Protein AF-A0A9X9A603-F1 (afdb_monomer)

Nearest PDB structures (foldseek):
  2nrj-assembly1_A  TM=9.550E-01  e=3.838E-10  Bacillus cereus
  7nmq-assembly1_A  TM=9.585E-01  e=3.576E-04  Bacillus cereus
  8am0-assembly1_B  TM=5.990E-01  e=5.590E-01  Homo sapiens
  5fi4-assembly1_B  TM=5.906E-01  e=9.283E-01  Homo sapiens
  8a1g-assembly2_B  TM=2.777E-01  e=2.748E-01  Homo sapiens

Solvent-accessible surface area (backbone atoms only — not comparable to full-atom values): 11907 Å² total; per-residue (Å²): 136,84,80,82,73,85,79,76,87,63,48,70,59,85,76,81,84,77,78,92,68,96,74,84,89,80,95,76,76,99,66,90,73,81,72,85,74,76,94,80,79,93,63,80,50,28,61,60,68,64,49,52,50,51,53,51,52,51,52,54,50,51,50,53,52,51,54,52,27,50,51,53,65,69,51,78,83,80,77,60,83,96,56,88,64,82,97,43,85,62,49,64,62,50,54,46,47,44,52,52,51,53,30,50,52,30,48,46,39,68,70,45,51,50,47,44,48,52,54,38,56,47,42,53,54,54,42,36,54,50,48,60,71,43,44,64,60,44,53,48,18,61,76,71,66,35,61,68,56,38,52,50,53,52,51,56,50,49,53,48,51,53,52,44,48,51,38,50,50,51,36,52,51,50,52,50,52,54,51,52,56,50,56,53,53,52,54,54,43,48,54,52,52,53,62,73,74,106

pLDDT: mean 75.32, std 22.99, range [22.36, 98.06]

Foldseek 3Di:
DDDDDPDDQAQADPDDPPDDDDDDDDPDDPDPPPPPDDDDDPDSGHPPVVVVVVVVVLVVVLVVLLVQLVCLQPPDQDDCVVPDQPPCPCLSVLLSVLSVLSNVLSVCVVPPLVVLSVVLVVLSVVLSVLCVVCVVQCVVCVVVVVVVSNVVSVVVSVVSNVVSVVSVVVSVVSVVVSCVSCVVSVVSNVVSVVSRVD

Organism: Bacillus cereus (NCBI:txid1396)

Sequence (198 aa):
MMKKIPHKLLAVSAFLTITTTYAVIPLETFAIEIEQTNTENMSLSANEEQMKKALQDAGLFAKAMNEYSYLLIHNPDVSFEGITINGNADLPSKIVQDQKNARAHAVTWNTQVKKQLLDTLTGIIEYDTKFENYYETLVEGINTGNGDTLKKGITDLQGGIQQNQKSAKALKEELIQLKNAIGEDVRTFGSHKETLQS

Secondary structure (DSSP, 8-state):
-PPPP---------------------------------SS----S--HHHHHHHHHHHHHHHHHHHHHHHHHHHSPPP--TT----S-TTHHHHHHHHHHHHHHHHHHIIIIIHHHHHHHHHHHHHHHHHHHHHHHHHHHHHHTT-HHHHHHHHHHHHHHHHHHHHHHHHHHHHHHHHHHHHHHHHHHHHHHHHHHT-

Structure (mmCIF, N/CA/C/O backbone):
data_AF-A0A9X9A603-F1
#
_entry.id   AF-A0A9X9A603-F1
#
loop_
_atom_site.group_PDB
_atom_site.id
_atom_site.type_symbol
_atom_site.label_atom_id
_atom_site.label_alt_id
_atom_site.label_comp_id
_atom_site.label_asym_id
_atom_site.label_entity_id
_atom_site.label_seq_id
_atom_site.pdbx_PDB_ins_code
_atom_site.Cartn_x
_atom_site.Cartn_y
_atom_site.Cartn_z
_atom_site.occupancy
_atom_site.B_iso_or_equiv
_atom_site.auth_seq_id
_atom_site.auth_comp_id
_atom_site.auth_asym_id
_atom_site.auth_atom_id
_atom_site.pdbx_PDB_model_num
ATOM 1 N N . MET A 1 1 ? -42.052 -8.580 20.640 1.00 30.39 1 MET A N 1
ATOM 2 C CA . MET A 1 1 ? -41.348 -8.700 19.345 1.00 30.39 1 MET A CA 1
ATOM 3 C C . MET A 1 1 ? -40.602 -7.388 19.103 1.00 30.39 1 MET A C 1
ATOM 5 O O . MET A 1 1 ? -41.197 -6.431 18.627 1.00 30.39 1 MET A O 1
ATOM 9 N N . MET A 1 2 ? -39.352 -7.284 19.571 1.00 27.77 2 MET A N 1
ATOM 10 C CA . MET A 1 2 ? -38.546 -6.060 19.444 1.00 27.77 2 MET A CA 1
ATOM 11 C C . MET A 1 2 ? -37.968 -5.974 18.031 1.00 27.77 2 MET A C 1
ATOM 13 O O . MET A 1 2 ? -37.291 -6.892 17.571 1.00 27.77 2 MET A O 1
ATOM 17 N N . LYS A 1 3 ? -38.276 -4.877 17.333 1.00 34.94 3 LYS A N 1
ATOM 18 C CA . LYS A 1 3 ? -37.670 -4.537 16.044 1.00 34.94 3 LYS A CA 1
ATOM 19 C C . LYS A 1 3 ? -36.183 -4.262 16.274 1.00 34.94 3 LYS A C 1
ATOM 21 O O . LYS A 1 3 ? -35.844 -3.368 17.043 1.00 34.94 3 LYS A O 1
ATOM 26 N N . LYS A 1 4 ? -35.322 -5.038 15.613 1.00 38.84 4 LYS A N 1
ATOM 27 C CA . LYS A 1 4 ? -33.875 -4.803 15.558 1.00 38.84 4 LYS A CA 1
ATOM 28 C C . LYS A 1 4 ? -33.635 -3.425 14.939 1.00 38.84 4 LYS A C 1
ATOM 30 O O . LYS A 1 4 ? -34.051 -3.183 13.807 1.00 38.84 4 LYS A O 1
ATOM 35 N N . ILE A 1 5 ? -33.028 -2.522 15.700 1.00 41.69 5 ILE A N 1
ATOM 36 C CA . ILE A 1 5 ? -32.563 -1.231 15.191 1.00 41.69 5 ILE A CA 1
ATOM 37 C C . ILE A 1 5 ? -31.283 -1.529 14.397 1.00 41.69 5 ILE A C 1
ATOM 39 O O . ILE A 1 5 ? -30.418 -2.221 14.929 1.00 41.69 5 ILE A O 1
ATOM 43 N N . PRO A 1 6 ? -31.144 -1.075 13.140 1.00 40.16 6 PRO A N 1
ATOM 44 C CA . PRO A 1 6 ? -29.896 -1.234 12.408 1.00 40.16 6 PRO A CA 1
ATOM 45 C C . PRO A 1 6 ? -28.842 -0.359 13.095 1.00 40.16 6 PRO A C 1
ATOM 47 O O . PRO A 1 6 ? -28.937 0.870 13.071 1.00 40.16 6 PRO A O 1
ATOM 50 N N . HIS A 1 7 ? -27.901 -0.996 13.792 1.00 39.09 7 HIS A N 1
ATOM 51 C CA . HIS A 1 7 ? -26.828 -0.318 14.507 1.00 39.09 7 HIS A CA 1
ATOM 52 C C . HIS A 1 7 ? -25.971 0.451 13.498 1.00 39.09 7 HIS A C 1
ATOM 54 O O . HIS A 1 7 ? -25.454 -0.110 12.534 1.00 39.0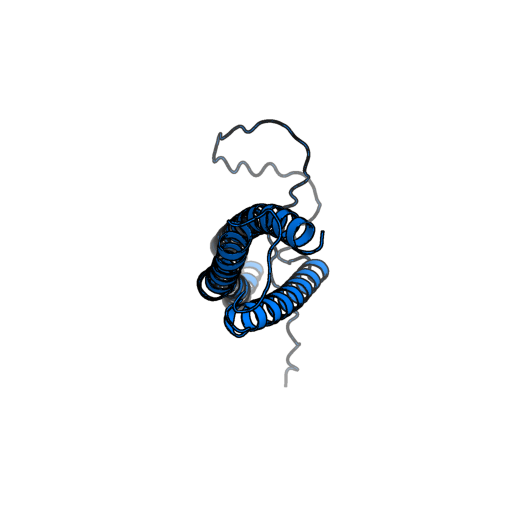9 7 HIS A O 1
ATOM 60 N N . LYS A 1 8 ? -25.927 1.774 13.675 1.00 35.91 8 LYS A N 1
ATOM 61 C CA . LYS A 1 8 ? -25.130 2.685 12.858 1.00 35.91 8 LYS A CA 1
ATOM 62 C C . LYS A 1 8 ? -23.659 2.384 13.134 1.00 35.91 8 LYS A C 1
ATOM 64 O O . LYS A 1 8 ? -23.252 2.397 14.291 1.00 35.91 8 LYS A O 1
ATOM 69 N N . LEU A 1 9 ? -22.927 2.093 12.066 1.00 36.53 9 LEU A N 1
ATOM 70 C CA . LEU A 1 9 ? -21.501 1.785 12.030 1.00 36.53 9 LEU A CA 1
ATOM 71 C C . LEU A 1 9 ? -20.710 2.859 12.805 1.00 36.53 9 LEU A C 1
ATOM 73 O O . LEU A 1 9 ? -20.648 4.010 12.374 1.00 36.53 9 LEU A O 1
ATOM 77 N N . LEU A 1 10 ? -20.144 2.510 13.961 1.00 37.53 10 LEU A N 1
ATOM 78 C CA . LEU A 1 10 ? -19.279 3.390 14.753 1.00 37.53 10 LEU A CA 1
ATOM 79 C C . LEU A 1 10 ? -17.821 2.964 14.546 1.00 37.53 10 LEU A C 1
ATOM 81 O O . LEU A 1 10 ? -17.173 2.434 15.440 1.00 37.53 10 LEU A O 1
ATOM 85 N N . ALA A 1 11 ? -17.289 3.211 13.349 1.00 43.03 11 ALA A N 1
ATOM 86 C CA . ALA A 1 11 ? -15.851 3.106 13.109 1.00 43.03 11 ALA A CA 1
ATOM 87 C C . ALA A 1 11 ? -15.150 4.301 13.777 1.00 43.03 11 ALA A C 1
ATOM 89 O O . ALA A 1 11 ? -15.689 5.398 13.705 1.00 43.03 11 ALA A O 1
ATOM 90 N N . VAL A 1 12 ? -13.971 4.144 14.395 1.00 40.34 12 VAL A N 1
ATOM 91 C CA . VAL A 1 12 ? -13.183 5.255 14.981 1.00 40.34 12 VAL A CA 1
ATOM 92 C C . VAL A 1 12 ? -12.008 5.617 14.080 1.00 40.34 12 VAL A C 1
ATOM 94 O O . VAL A 1 12 ? -11.191 4.766 13.735 1.00 40.34 12 VAL A O 1
ATOM 97 N N . SER A 1 13 ? -11.899 6.895 13.700 1.00 38.28 13 SER A N 1
ATOM 98 C CA . SER A 1 13 ? -10.815 7.402 12.857 1.00 38.28 13 SER A CA 1
ATOM 99 C C . SER A 1 13 ? -9.809 8.155 13.706 1.00 38.28 13 SER A C 1
ATOM 101 O O . SER A 1 13 ? -10.070 9.273 14.147 1.00 38.28 13 SER A O 1
ATOM 103 N N . ALA A 1 14 ? -8.616 7.599 13.843 1.00 35.44 14 ALA A N 1
ATOM 104 C CA . ALA A 1 14 ? -7.448 8.430 14.053 1.00 35.44 14 ALA A CA 1
ATOM 105 C C . ALA A 1 14 ? -7.051 9.069 12.718 1.00 35.44 14 ALA A C 1
ATOM 107 O O . ALA A 1 14 ? -6.293 8.481 11.948 1.00 35.44 14 ALA A O 1
ATOM 108 N N . PHE A 1 15 ? -7.564 10.263 12.424 1.00 35.12 15 PHE A N 1
ATOM 109 C CA . PHE A 1 15 ? -6.978 11.085 11.368 1.00 35.12 15 PHE A CA 1
ATOM 110 C C . PHE A 1 15 ? -5.814 11.894 11.948 1.00 35.12 15 PHE A C 1
ATOM 112 O O . PHE A 1 15 ? -5.997 12.738 12.819 1.00 35.12 15 PHE A O 1
ATOM 119 N N . LEU A 1 16 ? -4.606 11.631 11.441 1.00 32.03 16 LEU A N 1
ATOM 120 C CA . LEU A 1 16 ? -3.454 12.518 11.574 1.00 32.03 16 LEU A CA 1
ATOM 121 C C . LEU A 1 16 ? -3.642 13.695 10.608 1.00 32.03 16 LEU A C 1
ATOM 123 O O . LEU A 1 16 ? -3.420 13.558 9.403 1.00 32.03 16 LEU A O 1
ATOM 127 N N . THR A 1 17 ? -4.025 14.861 11.119 1.00 29.38 17 THR A N 1
ATOM 128 C CA . THR A 1 17 ? -3.847 16.134 10.415 1.00 29.38 17 THR A CA 1
ATOM 129 C C . THR A 1 17 ? -2.352 16.454 10.366 1.00 29.38 17 THR A C 1
ATOM 131 O O . THR A 1 17 ? -1.782 16.984 11.312 1.00 29.38 17 THR A O 1
ATOM 134 N N . ILE A 1 18 ? -1.680 16.115 9.264 1.00 33.72 18 ILE A N 1
ATOM 135 C CA . ILE A 1 18 ? -0.321 16.608 9.001 1.00 33.72 18 ILE A CA 1
ATOM 136 C C . ILE A 1 18 ? -0.468 17.880 8.174 1.00 33.72 18 ILE A C 1
ATOM 138 O O . ILE A 1 18 ? -0.512 17.838 6.944 1.00 33.72 18 ILE A O 1
ATOM 142 N N . THR A 1 19 ? -0.581 19.015 8.859 1.00 33.84 19 THR A N 1
ATOM 143 C CA . THR A 1 19 ? -0.352 20.319 8.243 1.00 33.84 19 THR A CA 1
ATOM 144 C C . THR A 1 19 ? 1.134 20.417 7.910 1.00 33.84 19 THR A C 1
ATOM 146 O O . THR A 1 19 ? 2.010 20.366 8.770 1.00 33.84 19 THR A O 1
ATOM 149 N N . THR A 1 20 ? 1.447 20.481 6.620 1.00 35.62 20 THR A N 1
ATOM 150 C CA . THR A 1 20 ? 2.813 20.692 6.146 1.00 35.62 20 THR A CA 1
ATOM 151 C C . THR A 1 20 ? 3.192 22.151 6.347 1.00 35.62 20 THR A C 1
ATOM 153 O O . THR A 1 20 ? 2.949 22.978 5.472 1.00 35.62 20 THR A O 1
ATOM 156 N N . THR A 1 21 ? 3.833 22.469 7.464 1.00 27.84 21 THR A N 1
ATOM 157 C CA . THR A 1 21 ? 4.676 23.662 7.550 1.00 27.84 21 THR A CA 1
ATOM 158 C C . THR A 1 21 ? 5.968 23.299 8.259 1.00 27.84 21 THR A C 1
ATOM 160 O O . THR A 1 21 ? 5.974 22.899 9.417 1.00 27.84 21 THR A O 1
ATOM 163 N N . TYR A 1 22 ? 7.052 23.387 7.493 1.00 31.31 22 TYR A N 1
ATOM 164 C CA . TYR A 1 22 ? 8.447 23.316 7.901 1.00 31.31 22 TYR A CA 1
ATOM 165 C C . TYR A 1 22 ? 8.705 23.900 9.303 1.00 31.31 22 TYR A C 1
ATOM 167 O O . TYR A 1 22 ? 8.538 25.101 9.473 1.00 31.31 22 TYR A O 1
ATOM 175 N N . ALA A 1 23 ? 9.153 23.072 10.258 1.00 27.08 23 ALA A N 1
ATOM 176 C CA . ALA A 1 23 ? 10.212 23.365 11.241 1.00 27.08 23 ALA A CA 1
ATOM 177 C C . ALA A 1 23 ? 10.257 22.304 12.366 1.00 27.08 23 ALA A C 1
ATOM 179 O O . ALA A 1 23 ? 9.291 22.126 13.091 1.00 27.08 23 ALA A O 1
ATOM 180 N N . VAL A 1 24 ? 11.426 21.663 12.494 1.00 28.14 24 VAL A N 1
ATOM 181 C CA . VAL A 1 24 ? 12.087 21.164 13.720 1.00 28.14 24 VAL A CA 1
ATOM 182 C C . VAL A 1 24 ? 11.312 20.203 14.643 1.00 28.14 24 VAL A C 1
ATOM 184 O O . VAL A 1 24 ? 10.362 20.557 15.327 1.00 28.14 24 VAL A O 1
ATOM 187 N N . ILE A 1 25 ? 11.834 18.978 14.729 1.00 35.97 25 ILE A N 1
ATOM 188 C CA . ILE A 1 25 ? 11.475 17.947 15.712 1.00 35.97 25 ILE A CA 1
ATOM 189 C C . ILE A 1 25 ? 11.981 18.365 17.104 1.00 35.97 25 ILE A C 1
ATOM 191 O O . ILE A 1 25 ? 13.150 18.739 17.221 1.00 35.97 25 ILE A O 1
ATOM 195 N N . PRO A 1 26 ? 11.178 18.169 18.163 1.00 26.64 26 PRO A N 1
ATOM 196 C CA . PRO A 1 26 ? 11.723 17.598 19.395 1.00 26.64 26 PRO A CA 1
ATOM 197 C C . PRO A 1 26 ? 11.058 16.252 19.709 1.00 26.64 26 PRO A C 1
ATOM 199 O O . PRO A 1 26 ? 9.840 16.139 19.824 1.00 26.64 26 PRO A O 1
ATOM 202 N N . LEU A 1 27 ? 11.897 15.223 19.828 1.00 33.72 27 LEU A N 1
ATOM 203 C CA . LEU A 1 27 ? 11.573 13.904 20.360 1.00 33.72 27 LEU A CA 1
ATOM 204 C C . LEU A 1 27 ? 11.714 13.970 21.881 1.00 33.72 27 LEU A C 1
ATOM 206 O O . LEU A 1 27 ? 12.742 13.537 22.379 1.00 33.72 27 LEU A O 1
ATOM 210 N N . GLU A 1 28 ? 10.733 14.491 22.619 1.00 24.73 28 GLU A N 1
ATOM 211 C CA . GLU A 1 28 ? 10.713 14.334 24.079 1.00 24.73 28 GLU A CA 1
ATOM 212 C C . GLU A 1 28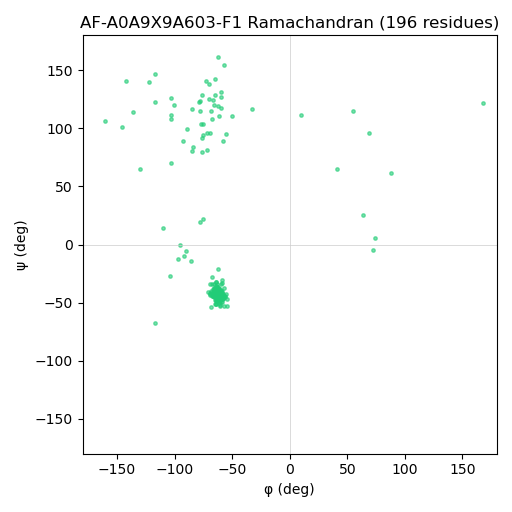 ? 9.293 14.123 24.630 1.00 24.73 28 GLU A C 1
ATOM 214 O O . GLU A 1 28 ? 8.326 14.709 24.154 1.00 24.73 28 GLU A O 1
ATOM 219 N N . THR A 1 29 ? 9.257 13.222 25.619 1.00 24.89 29 THR A N 1
ATOM 220 C CA . THR A 1 29 ? 8.222 12.916 26.620 1.00 24.89 29 THR A CA 1
ATOM 221 C C . THR A 1 29 ? 6.899 12.270 26.179 1.00 24.89 29 THR A C 1
ATOM 223 O O . THR A 1 29 ? 5.877 12.894 25.914 1.00 24.89 29 THR A O 1
ATOM 226 N N . PHE A 1 30 ? 6.878 10.936 26.309 1.00 32.03 30 PHE A N 1
ATOM 227 C CA . PHE A 1 30 ? 5.699 10.219 26.798 1.00 32.03 30 PHE A CA 1
ATOM 228 C C . PHE A 1 30 ? 5.299 10.786 28.172 1.00 32.03 30 PHE A C 1
ATOM 230 O O . PHE A 1 30 ? 5.824 10.372 29.201 1.00 32.03 30 PHE A O 1
ATOM 237 N N . ALA A 1 31 ? 4.367 11.729 28.180 1.00 25.92 31 ALA A N 1
ATOM 238 C CA . ALA A 1 31 ? 3.571 12.101 29.339 1.00 25.92 31 ALA A CA 1
ATOM 239 C C . ALA A 1 31 ? 2.188 12.488 28.813 1.00 25.92 31 ALA A C 1
ATOM 241 O O . ALA A 1 31 ? 2.000 13.559 28.246 1.00 25.92 31 ALA A O 1
ATOM 242 N N . ILE A 1 32 ? 1.221 11.577 28.938 1.00 28.19 32 ILE A N 1
ATOM 243 C CA . ILE A 1 32 ? -0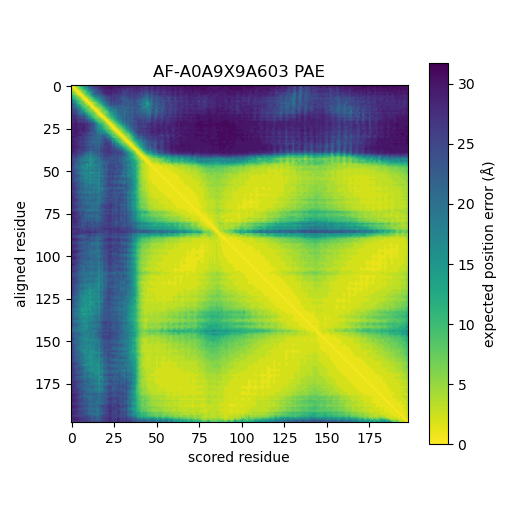.188 11.914 28.738 1.00 28.19 32 ILE A CA 1
ATOM 244 C C . ILE A 1 32 ? -0.623 12.653 30.010 1.00 28.19 32 ILE A C 1
ATOM 246 O O . ILE A 1 32 ? -1.211 12.065 30.914 1.00 28.19 32 ILE A O 1
ATOM 250 N N . GLU A 1 33 ? -0.283 13.937 30.109 1.00 22.36 33 GLU A N 1
ATOM 251 C CA . GLU A 1 33 ? -1.118 14.879 30.848 1.00 22.36 33 GLU A CA 1
ATOM 252 C C . GLU A 1 33 ? -2.302 15.191 29.937 1.00 22.36 33 GLU A C 1
ATOM 254 O O . GLU A 1 33 ? -2.184 15.904 28.941 1.00 22.36 33 GLU A O 1
ATOM 259 N N . ILE A 1 34 ? -3.456 14.591 30.240 1.00 30.19 34 ILE A N 1
ATOM 260 C CA . ILE A 1 34 ? -4.727 15.066 29.695 1.00 30.19 34 ILE A CA 1
ATOM 261 C C . ILE A 1 34 ? -5.020 16.383 30.415 1.00 30.19 34 ILE A C 1
ATOM 263 O O . ILE A 1 34 ? -5.768 16.414 31.391 1.00 30.19 34 ILE A O 1
ATOM 267 N N . GLU A 1 35 ? -4.411 17.474 29.952 1.00 23.17 35 GLU A N 1
ATOM 268 C CA . GLU A 1 35 ? -4.993 18.788 30.177 1.00 23.17 35 GLU A CA 1
ATOM 269 C C . GLU A 1 35 ? -6.354 18.790 29.483 1.00 23.17 35 GLU A C 1
ATOM 271 O O . GLU A 1 35 ? -6.466 18.719 28.255 1.00 23.17 35 GLU A O 1
ATOM 276 N N . GLN A 1 36 ? -7.405 18.815 30.304 1.00 30.77 36 GLN A N 1
ATOM 277 C CA . GLN A 1 36 ? -8.768 19.093 29.884 1.00 30.77 36 GLN A CA 1
ATOM 278 C C . GLN A 1 36 ? -8.806 20.470 29.213 1.00 30.77 36 GLN A C 1
ATOM 280 O O . GLN A 1 36 ? -9.056 21.492 29.847 1.00 30.77 36 GLN A O 1
ATOM 285 N N . THR A 1 37 ? -8.583 20.492 27.905 1.00 25.75 37 THR A N 1
ATOM 286 C CA . THR A 1 37 ? -8.916 21.620 27.047 1.00 25.75 37 THR A CA 1
ATOM 287 C C . THR A 1 37 ? -10.344 21.421 26.546 1.00 25.75 37 THR A C 1
ATOM 289 O O . THR A 1 37 ? -10.641 20.597 25.689 1.00 25.75 37 THR A O 1
ATOM 292 N N . ASN A 1 38 ? -11.245 22.129 27.226 1.00 30.06 38 ASN A N 1
ATOM 293 C CA . ASN A 1 38 ? -12.572 22.592 26.823 1.00 30.06 38 ASN A CA 1
ATOM 294 C C . ASN A 1 38 ? -13.157 22.048 25.499 1.00 30.06 38 ASN A C 1
ATOM 296 O O . ASN A 1 38 ? -12.766 22.459 24.414 1.00 30.06 38 ASN A O 1
ATOM 300 N N . THR A 1 39 ? -14.204 21.224 25.637 1.00 37.75 39 THR A N 1
ATOM 301 C CA . THR A 1 39 ? -15.418 21.216 24.791 1.00 37.75 39 THR A CA 1
ATOM 302 C C . THR A 1 39 ? -15.245 21.405 23.281 1.00 37.75 39 THR A C 1
ATOM 304 O O . THR A 1 39 ? -15.809 22.338 22.731 1.00 37.75 39 THR A O 1
ATOM 307 N N . GLU A 1 40 ? -14.597 20.473 22.584 1.00 40.25 40 GLU A N 1
ATOM 308 C CA . GLU A 1 40 ? -14.956 20.160 21.193 1.00 40.25 40 GLU A CA 1
ATOM 309 C C . GLU A 1 40 ? -14.416 18.768 20.821 1.00 40.25 40 GLU A C 1
ATOM 311 O O . GLU A 1 40 ? -13.228 18.561 20.609 1.00 40.25 40 GLU A O 1
ATOM 316 N N . ASN A 1 41 ? -15.335 17.800 20.736 1.00 47.19 41 ASN A N 1
ATOM 317 C CA . ASN A 1 41 ? -15.153 16.453 20.181 1.00 47.19 41 ASN A CA 1
ATOM 318 C C . ASN A 1 41 ? -14.652 15.323 21.117 1.00 47.19 41 ASN A C 1
ATOM 320 O O . ASN A 1 41 ? -13.676 14.636 20.838 1.00 47.19 41 ASN A O 1
ATOM 324 N N . MET A 1 42 ? -15.429 15.012 22.165 1.00 53.66 42 MET A N 1
ATOM 325 C CA . MET A 1 42 ? -15.371 13.721 22.892 1.00 53.66 42 MET A CA 1
ATOM 326 C C . MET A 1 42 ? -16.032 12.562 22.111 1.00 53.66 42 MET A C 1
ATOM 328 O O . MET A 1 42 ? -16.504 11.588 22.701 1.00 53.66 42 MET A O 1
ATOM 332 N N . SER A 1 43 ? -16.160 12.685 20.787 1.00 60.72 43 SER A N 1
ATOM 333 C CA . SER A 1 43 ? -16.821 11.668 19.976 1.00 60.72 43 SER A CA 1
ATOM 334 C C . SER A 1 43 ? -15.956 10.416 19.909 1.00 60.72 43 SER A C 1
ATOM 336 O O . SER A 1 43 ? -14.817 10.455 19.452 1.00 60.72 43 SER A O 1
ATOM 338 N N . LEU A 1 44 ? -16.536 9.280 20.291 1.00 63.03 44 LEU A N 1
ATOM 339 C CA . LEU A 1 44 ? -15.973 7.954 20.039 1.00 63.03 44 LEU A CA 1
ATOM 340 C C . LEU A 1 44 ? -16.208 7.508 18.586 1.00 63.03 44 LEU A C 1
ATOM 342 O O . LEU A 1 44 ? -16.192 6.318 18.325 1.00 63.03 44 LEU A O 1
ATOM 346 N N . SER A 1 45 ? -16.495 8.424 17.655 1.00 59.16 45 SER A N 1
ATOM 347 C CA . SER A 1 45 ? -16.800 8.109 16.253 1.00 59.16 45 SER A CA 1
ATOM 348 C C . SER A 1 45 ? -15.758 8.715 15.324 1.00 59.16 45 SER A C 1
ATOM 350 O O . SER A 1 45 ? -15.261 9.818 15.552 1.00 59.16 45 SER A O 1
ATOM 352 N N . ALA A 1 46 ? -15.481 8.017 14.230 1.00 61.88 46 ALA A N 1
ATOM 353 C CA . ALA A 1 46 ? -14.762 8.548 13.091 1.00 61.88 46 ALA A CA 1
ATOM 354 C C . ALA A 1 46 ? -15.516 9.705 12.453 1.00 61.88 46 ALA A C 1
ATOM 356 O O . ALA A 1 46 ? -16.742 9.806 12.531 1.00 61.88 46 ALA A O 1
ATOM 357 N N . ASN A 1 47 ? -14.781 10.492 11.674 1.00 72.69 47 ASN A N 1
ATOM 358 C CA . ASN A 1 47 ? -15.412 11.233 10.600 1.00 72.69 47 ASN A CA 1
ATOM 359 C C . ASN A 1 47 ? -15.816 10.250 9.482 1.00 72.69 47 ASN A C 1
ATOM 361 O O . ASN A 1 47 ? -14.994 9.873 8.644 1.00 72.69 47 ASN A O 1
ATOM 365 N N . GLU A 1 48 ? -17.078 9.811 9.504 1.00 71.06 48 GLU A N 1
ATOM 366 C CA . GLU A 1 48 ? -17.643 8.832 8.561 1.00 71.06 48 GLU A CA 1
ATOM 367 C C . GLU A 1 48 ? -17.467 9.268 7.100 1.00 71.06 48 GLU A C 1
ATOM 369 O O . GLU A 1 48 ? -17.072 8.468 6.252 1.00 71.06 48 GLU A O 1
ATOM 374 N N . GLU A 1 49 ? -17.703 10.547 6.804 1.00 72.31 49 GLU A N 1
ATOM 375 C CA . GLU A 1 49 ? -17.600 11.084 5.448 1.00 72.31 49 GLU A CA 1
ATOM 376 C C . GLU A 1 49 ? -16.157 11.025 4.930 1.00 72.31 49 GLU A C 1
ATOM 378 O O . GLU A 1 49 ? -15.901 10.522 3.831 1.00 72.31 49 GLU A O 1
ATOM 383 N N . GLN A 1 50 ? -15.197 11.472 5.744 1.00 70.38 50 GLN A N 1
ATOM 384 C CA . GLN A 1 50 ? -13.777 11.421 5.395 1.00 70.38 50 GLN A CA 1
ATOM 385 C C . GLN A 1 50 ? -13.275 9.980 5.265 1.00 70.38 50 GLN A C 1
ATOM 387 O O . GLN A 1 50 ? -12.521 9.682 4.338 1.00 70.38 50 GLN A O 1
ATOM 392 N N . MET A 1 51 ? -13.714 9.075 6.146 1.00 72.81 51 MET A N 1
ATOM 393 C CA . MET A 1 51 ? -13.354 7.657 6.081 1.00 72.81 51 MET A CA 1
ATOM 394 C C . MET A 1 51 ? -13.899 7.007 4.807 1.00 72.81 51 MET A C 1
ATOM 396 O O . MET A 1 51 ? -13.158 6.357 4.072 1.00 72.81 51 MET A O 1
ATOM 400 N N . LYS A 1 52 ? -15.178 7.234 4.491 1.00 75.38 52 LYS A N 1
ATOM 401 C CA . LYS A 1 52 ? -15.810 6.716 3.275 1.00 75.38 52 LYS A CA 1
ATOM 402 C C . LYS A 1 52 ? -15.083 7.191 2.022 1.00 75.38 52 LYS A C 1
ATOM 404 O O . LYS A 1 52 ? -14.796 6.376 1.146 1.00 75.38 52 LYS A O 1
ATOM 409 N N . LYS A 1 53 ? -14.751 8.482 1.953 1.00 75.81 53 LYS A N 1
ATOM 410 C CA . LYS A 1 53 ? -13.989 9.040 0.834 1.00 75.81 53 LYS A CA 1
ATOM 411 C C . LYS A 1 53 ? -12.600 8.403 0.730 1.00 75.81 53 LYS A C 1
ATOM 413 O O . LYS A 1 53 ? -12.223 7.957 -0.347 1.00 75.81 53 LYS A O 1
ATOM 418 N N . ALA A 1 54 ? -11.871 8.288 1.841 1.00 75.56 54 ALA A N 1
ATOM 419 C CA . ALA A 1 54 ? -10.543 7.675 1.854 1.00 75.56 54 ALA A CA 1
ATOM 420 C C . ALA A 1 54 ? -10.565 6.213 1.369 1.00 75.56 54 ALA A C 1
ATOM 422 O O . ALA A 1 54 ? -9.693 5.806 0.604 1.00 75.56 54 ALA A O 1
ATOM 423 N N . LEU A 1 55 ? -11.580 5.436 1.761 1.00 77.69 55 LEU A N 1
ATOM 424 C CA . LEU A 1 55 ? -11.769 4.058 1.297 1.00 77.69 55 LEU A CA 1
ATOM 425 C C . LEU A 1 55 ? -12.086 3.985 -0.204 1.00 77.69 55 LEU A C 1
ATOM 427 O O . LEU A 1 55 ? -11.554 3.124 -0.905 1.00 77.69 55 LEU A O 1
ATOM 431 N N . GLN A 1 56 ? -12.926 4.893 -0.711 1.00 76.94 56 GLN A N 1
ATOM 432 C CA . GLN A 1 56 ? -13.223 4.992 -2.143 1.00 76.94 56 GLN A CA 1
ATOM 433 C C . GLN A 1 56 ? -11.968 5.338 -2.952 1.00 76.94 56 GLN A C 1
ATOM 435 O O . GLN A 1 56 ? -11.662 4.652 -3.930 1.00 76.94 56 GLN A O 1
ATOM 440 N N . ASP A 1 57 ? -11.216 6.346 -2.510 1.00 78.50 57 ASP A N 1
ATOM 441 C CA . ASP A 1 57 ? -9.972 6.778 -3.147 1.00 78.50 57 ASP A CA 1
ATOM 442 C C . ASP A 1 57 ? -8.928 5.647 -3.136 1.00 78.50 57 ASP A C 1
ATOM 444 O O . ASP A 1 57 ? -8.301 5.372 -4.160 1.00 78.50 57 ASP A O 1
ATOM 448 N N . ALA A 1 58 ? -8.795 4.920 -2.019 1.00 79.12 58 ALA A N 1
ATOM 449 C CA . ALA A 1 58 ? -7.910 3.761 -1.909 1.00 79.12 58 ALA A CA 1
ATOM 450 C C . ALA A 1 58 ? -8.301 2.626 -2.871 1.00 79.12 58 ALA A C 1
ATOM 452 O O . ALA A 1 58 ? -7.428 2.015 -3.492 1.00 79.12 58 ALA A O 1
ATOM 453 N N . GLY A 1 59 ? -9.601 2.361 -3.036 1.00 73.31 59 GLY A N 1
ATOM 454 C CA . GLY A 1 59 ? -10.104 1.364 -3.983 1.00 73.31 59 GLY A CA 1
ATOM 455 C C . GLY A 1 59 ? -9.813 1.731 -5.441 1.00 73.31 59 GLY A C 1
ATOM 456 O O . GLY A 1 59 ? -9.323 0.895 -6.205 1.00 73.31 59 GLY A O 1
ATOM 457 N N . LEU A 1 60 ? -10.057 2.989 -5.824 1.00 82.62 60 LEU A N 1
ATOM 458 C CA . LEU A 1 60 ? -9.735 3.499 -7.162 1.00 82.62 60 LEU A CA 1
ATOM 459 C C . LEU A 1 60 ? -8.228 3.456 -7.436 1.00 82.62 60 LEU A C 1
ATOM 461 O O . LEU A 1 60 ? -7.804 3.009 -8.503 1.00 82.62 60 LEU A O 1
ATOM 465 N N . PHE A 1 61 ? -7.423 3.863 -6.456 1.00 83.75 61 PHE A N 1
ATOM 466 C CA . PHE A 1 61 ? -5.969 3.795 -6.527 1.00 83.75 61 PHE A CA 1
ATOM 467 C C . PHE A 1 61 ? -5.474 2.356 -6.728 1.00 83.75 61 PHE A C 1
ATOM 469 O O . PHE A 1 61 ? -4.704 2.095 -7.652 1.00 83.75 61 PHE A O 1
ATOM 476 N N . ALA A 1 62 ? -5.954 1.404 -5.922 1.00 84.88 62 ALA A N 1
ATOM 477 C CA . ALA A 1 62 ? -5.551 0.004 -6.027 1.00 84.88 62 ALA A CA 1
ATOM 478 C C . ALA A 1 62 ? -5.927 -0.612 -7.383 1.00 84.88 62 ALA A C 1
ATOM 480 O O . ALA A 1 62 ? -5.147 -1.383 -7.946 1.00 84.88 62 ALA A O 1
ATOM 481 N N . LYS A 1 63 ? -7.094 -0.245 -7.932 1.00 87.56 63 LYS A N 1
ATOM 482 C CA . LYS A 1 63 ? -7.513 -0.659 -9.276 1.00 87.56 63 LYS A CA 1
ATOM 483 C C . LYS A 1 63 ? -6.532 -0.162 -10.339 1.00 87.56 63 LYS A C 1
ATOM 485 O O . LYS A 1 63 ? -6.010 -0.978 -11.094 1.00 87.56 63 LYS A O 1
ATOM 490 N N . ALA A 1 64 ? -6.241 1.139 -10.356 1.00 90.75 64 ALA A N 1
ATOM 491 C CA . ALA A 1 64 ? -5.317 1.727 -11.324 1.00 90.75 64 ALA A CA 1
ATOM 492 C C . ALA A 1 64 ? -3.916 1.100 -11.224 1.00 90.75 64 ALA A C 1
ATOM 494 O O . ALA A 1 64 ? -3.323 0.717 -12.229 1.00 90.75 64 ALA A O 1
ATOM 495 N N . MET A 1 65 ? -3.403 0.919 -10.005 1.00 90.88 65 MET A N 1
ATOM 496 C CA . MET A 1 65 ? -2.095 0.297 -9.791 1.00 90.88 65 MET A CA 1
ATOM 497 C C . MET A 1 65 ? -2.046 -1.164 -10.256 1.00 90.88 65 MET A C 1
ATOM 499 O O . MET A 1 65 ? -1.038 -1.585 -10.822 1.00 90.88 65 MET A O 1
ATOM 503 N N . ASN A 1 66 ? -3.122 -1.937 -10.072 1.00 90.25 66 ASN A N 1
ATOM 504 C CA . ASN A 1 66 ? -3.208 -3.294 -10.617 1.00 90.25 66 ASN A CA 1
ATOM 505 C C . ASN A 1 66 ? -3.221 -3.300 -12.151 1.00 90.25 66 ASN A C 1
ATOM 507 O O . ASN A 1 66 ? -2.537 -4.129 -12.746 1.00 90.25 66 ASN A O 1
ATOM 511 N N . GLU A 1 67 ? -3.963 -2.389 -12.786 1.00 92.62 67 GLU A N 1
ATOM 512 C CA . GLU A 1 67 ? -4.000 -2.264 -14.248 1.00 92.62 67 GLU A CA 1
ATOM 513 C C . GLU A 1 67 ? -2.609 -1.929 -14.809 1.00 92.62 67 GLU A C 1
ATOM 515 O O . GLU A 1 67 ? -2.116 -2.627 -15.696 1.00 92.62 67 GLU A O 1
ATOM 520 N N . TYR A 1 68 ? -1.920 -0.933 -14.242 1.00 89.56 68 TYR A N 1
ATOM 521 C CA . TYR A 1 68 ? -0.562 -0.580 -14.669 1.00 89.56 68 TYR A CA 1
ATOM 522 C C . TYR A 1 68 ? 0.446 -1.697 -14.414 1.00 89.56 68 TYR A C 1
ATOM 524 O O . TYR A 1 68 ? 1.260 -2.005 -15.284 1.00 89.56 68 TYR A O 1
ATOM 532 N N . SER A 1 69 ? 0.383 -2.329 -13.242 1.00 94.50 69 SER A N 1
ATOM 533 C CA . SER A 1 69 ? 1.264 -3.444 -12.898 1.00 94.50 69 SER A CA 1
ATOM 534 C C . SER A 1 69 ? 1.099 -4.610 -13.877 1.00 94.50 69 SER A C 1
ATOM 536 O O . SER A 1 69 ? 2.093 -5.136 -14.379 1.00 94.50 69 SER A O 1
ATOM 538 N N . TYR A 1 70 ? -0.146 -4.956 -14.220 1.00 94.81 70 TYR A N 1
ATOM 539 C CA . TYR A 1 70 ? -0.450 -5.983 -15.212 1.00 94.81 70 TYR A CA 1
ATOM 540 C C . TYR A 1 70 ? 0.160 -5.645 -16.579 1.00 94.81 70 TYR A C 1
ATOM 542 O O . TYR A 1 70 ? 0.866 -6.469 -17.160 1.00 94.81 70 TYR A O 1
ATOM 550 N N . LEU A 1 71 ? -0.048 -4.420 -17.072 1.00 95.19 71 LEU A N 1
ATOM 551 C CA . LEU A 1 71 ? 0.499 -3.987 -18.360 1.00 95.19 71 LEU A CA 1
ATOM 552 C C . LEU A 1 71 ? 2.033 -4.042 -18.385 1.00 95.19 71 LEU A C 1
ATOM 554 O O . LEU A 1 71 ? 2.611 -4.544 -19.345 1.00 95.19 71 LEU A O 1
ATOM 558 N N . LEU A 1 72 ? 2.705 -3.568 -17.335 1.00 94.50 72 LEU A N 1
ATOM 559 C CA . LEU A 1 72 ? 4.171 -3.566 -17.267 1.00 94.50 72 LEU A CA 1
ATOM 560 C C . LEU A 1 72 ? 4.762 -4.981 -17.267 1.00 94.50 72 LEU A C 1
ATOM 562 O O . LEU A 1 72 ? 5.767 -5.230 -17.935 1.00 94.50 72 LEU A O 1
ATOM 566 N N . ILE A 1 73 ? 4.139 -5.905 -16.534 1.00 95.25 73 ILE A N 1
ATOM 567 C CA . ILE A 1 73 ? 4.601 -7.293 -16.419 1.00 95.25 73 ILE A CA 1
ATOM 568 C C . ILE A 1 73 ? 4.371 -8.066 -17.721 1.00 95.25 73 ILE A C 1
ATOM 570 O O . ILE A 1 73 ? 5.237 -8.839 -18.123 1.00 95.25 73 ILE A O 1
ATOM 574 N N . HIS A 1 74 ? 3.227 -7.863 -18.378 1.00 94.44 74 HIS A N 1
ATOM 575 C CA . HIS A 1 74 ? 2.813 -8.691 -19.514 1.00 94.44 74 HIS A CA 1
ATOM 576 C C . HIS A 1 74 ? 3.131 -8.106 -20.890 1.00 94.44 74 HIS A C 1
ATOM 578 O O . HIS A 1 74 ? 3.046 -8.831 -21.882 1.00 94.44 74 HIS A O 1
ATOM 584 N N . ASN A 1 75 ? 3.515 -6.831 -20.983 1.00 90.94 75 ASN A N 1
ATOM 585 C CA . ASN A 1 75 ? 4.009 -6.291 -22.244 1.00 90.94 75 ASN A CA 1
ATOM 586 C C . ASN A 1 75 ? 5.323 -6.979 -22.656 1.00 90.94 75 ASN A C 1
ATOM 588 O O . ASN A 1 75 ? 6.151 -7.237 -21.779 1.00 90.94 75 ASN A O 1
ATOM 592 N N . PRO A 1 76 ? 5.542 -7.245 -23.960 1.00 95.62 76 PRO A N 1
ATOM 593 C CA . PRO A 1 76 ? 6.756 -7.893 -24.451 1.00 95.62 76 PRO A CA 1
ATOM 594 C C . PRO A 1 76 ? 8.033 -7.145 -24.079 1.00 95.62 76 PRO A C 1
ATOM 596 O O . PRO A 1 76 ? 8.024 -5.924 -23.907 1.00 95.62 76 PRO A O 1
ATOM 599 N N . ASP A 1 77 ? 9.142 -7.876 -24.008 1.00 94.12 77 ASP A N 1
ATOM 600 C CA . ASP A 1 77 ? 10.468 -7.275 -23.880 1.00 94.12 77 ASP A CA 1
ATOM 601 C C . ASP A 1 77 ? 10.739 -6.361 -25.074 1.00 94.12 77 ASP A C 1
ATOM 603 O O . ASP A 1 77 ? 10.519 -6.737 -26.228 1.00 94.12 77 ASP A O 1
ATOM 607 N N . VAL A 1 78 ? 11.199 -5.144 -24.793 1.00 92.56 78 VAL A N 1
ATOM 608 C CA . VAL A 1 78 ? 11.576 -4.209 -25.848 1.00 92.56 78 VAL A CA 1
ATOM 609 C C . VAL A 1 78 ? 12.774 -4.773 -26.613 1.00 92.56 78 VAL A C 1
ATOM 611 O O . VAL A 1 78 ? 13.780 -5.165 -26.022 1.00 92.56 78 VAL A O 1
ATOM 614 N N . SER A 1 79 ? 12.660 -4.817 -27.939 1.00 91.31 79 SER A N 1
ATOM 615 C CA . SER A 1 79 ? 13.731 -5.240 -28.837 1.00 91.31 79 SER A CA 1
ATOM 616 C C . SER A 1 79 ? 14.049 -4.123 -29.819 1.00 91.31 79 SER A C 1
ATOM 618 O O . SER A 1 79 ? 13.153 -3.456 -30.334 1.00 91.31 79 SER A O 1
ATOM 620 N N . PHE A 1 80 ? 15.341 -3.943 -30.074 1.00 89.50 80 PHE A N 1
ATOM 621 C CA . PHE A 1 80 ? 15.875 -2.998 -31.055 1.00 89.50 80 PHE A CA 1
ATOM 622 C C . PHE A 1 80 ? 16.476 -3.719 -32.267 1.00 89.50 80 PHE A C 1
ATOM 624 O O . PHE A 1 80 ? 17.217 -3.127 -33.049 1.00 89.50 80 PHE A O 1
ATOM 631 N N . GLU A 1 81 ? 16.182 -5.010 -32.424 1.00 88.88 81 GLU A N 1
ATOM 632 C CA . GLU A 1 81 ? 16.612 -5.777 -33.587 1.00 88.88 81 GLU A CA 1
ATOM 633 C C . GLU A 1 81 ? 16.050 -5.158 -34.875 1.00 88.88 81 GLU A C 1
ATOM 635 O O . GLU A 1 81 ? 14.853 -4.898 -34.991 1.00 88.88 81 GLU A O 1
ATOM 640 N N . GLY A 1 82 ? 16.932 -4.877 -35.836 1.00 84.75 82 GLY A N 1
ATOM 641 C CA . GLY A 1 82 ? 16.558 -4.231 -37.097 1.00 84.75 82 GLY A CA 1
ATOM 642 C C . GLY A 1 82 ? 16.251 -2.730 -36.996 1.00 84.75 82 GLY A C 1
ATOM 643 O O . GLY A 1 82 ? 15.850 -2.142 -37.998 1.00 84.75 82 GLY A O 1
ATOM 644 N N . ILE A 1 83 ? 16.456 -2.096 -35.834 1.00 85.81 83 ILE A N 1
ATOM 645 C CA . ILE A 1 83 ? 16.278 -0.650 -35.649 1.00 85.81 83 ILE A CA 1
ATOM 646 C C . ILE A 1 83 ? 17.642 0.047 -35.686 1.00 85.81 83 ILE A C 1
ATOM 648 O O . ILE A 1 83 ? 18.513 -0.209 -34.856 1.00 85.81 83 ILE A O 1
ATOM 652 N N . THR A 1 84 ? 17.824 0.972 -36.630 1.00 82.88 84 THR A N 1
ATOM 653 C CA . THR A 1 84 ? 19.023 1.818 -36.693 1.00 82.88 84 THR A CA 1
ATOM 654 C C . THR A 1 84 ? 18.926 2.940 -35.662 1.00 82.88 84 THR A C 1
ATOM 656 O O . THR A 1 84 ? 18.077 3.819 -35.786 1.00 82.88 84 THR A O 1
ATOM 659 N N . ILE A 1 85 ? 19.818 2.939 -34.669 1.00 83.06 85 ILE A N 1
ATOM 660 C CA . ILE A 1 85 ? 19.926 4.008 -33.666 1.00 83.06 85 ILE A CA 1
ATOM 661 C C . ILE A 1 85 ? 21.133 4.887 -33.998 1.00 83.06 85 ILE A C 1
ATOM 663 O O . ILE A 1 85 ? 22.284 4.478 -33.844 1.00 83.06 85 ILE A O 1
ATOM 667 N N . ASN A 1 86 ? 20.872 6.103 -34.472 1.00 78.62 86 ASN A N 1
ATOM 668 C CA . ASN A 1 86 ? 21.919 7.023 -34.905 1.00 78.62 86 ASN A CA 1
ATOM 669 C C . ASN A 1 86 ? 22.598 7.689 -33.699 1.00 78.62 86 ASN A C 1
ATOM 671 O O . ASN A 1 86 ? 21.945 8.332 -32.883 1.00 78.62 86 ASN A O 1
ATOM 675 N N . GLY A 1 87 ? 23.922 7.548 -33.592 1.00 79.00 87 GLY A N 1
ATOM 676 C CA . GLY A 1 87 ? 24.749 8.306 -32.642 1.00 79.00 87 GLY A CA 1
ATOM 677 C C . GLY A 1 87 ? 24.619 7.930 -31.158 1.00 79.00 87 GLY A C 1
ATOM 678 O O . GLY A 1 87 ? 25.399 8.437 -30.362 1.00 79.00 87 GLY A O 1
ATOM 679 N N . ASN A 1 88 ? 23.706 7.024 -30.787 1.00 83.94 88 ASN A N 1
ATOM 680 C CA . ASN A 1 88 ? 23.416 6.650 -29.395 1.00 83.94 88 ASN A CA 1
ATOM 681 C C . ASN A 1 88 ? 23.434 5.122 -29.203 1.00 83.94 88 ASN A C 1
ATOM 683 O O . ASN A 1 88 ? 22.411 4.492 -28.941 1.00 83.94 88 ASN A O 1
ATOM 687 N N . ALA A 1 89 ? 24.605 4.506 -29.382 1.00 85.81 89 ALA A N 1
ATOM 688 C CA . ALA A 1 89 ? 24.759 3.045 -29.392 1.00 85.81 89 ALA A CA 1
ATOM 689 C C . ALA A 1 89 ? 24.378 2.352 -28.065 1.00 85.81 89 ALA A C 1
ATOM 691 O O . ALA A 1 89 ? 24.084 1.159 -28.053 1.00 85.81 89 ALA A O 1
ATOM 692 N N . ASP A 1 90 ? 24.372 3.083 -26.951 1.00 91.56 90 ASP A N 1
ATOM 693 C CA . ASP A 1 90 ? 24.007 2.603 -25.616 1.00 91.56 90 ASP A CA 1
ATOM 694 C C . ASP A 1 90 ? 22.516 2.789 -25.279 1.00 91.56 90 ASP A C 1
ATOM 696 O O . ASP A 1 90 ? 22.030 2.253 -24.284 1.00 91.56 90 ASP A O 1
ATOM 700 N N . LEU A 1 91 ? 21.759 3.520 -26.101 1.00 92.31 91 LEU A N 1
ATOM 701 C CA . LEU A 1 91 ? 20.346 3.796 -25.850 1.00 92.31 91 LEU A CA 1
ATOM 702 C C . LEU A 1 91 ? 19.463 2.532 -25.811 1.00 92.31 91 LEU A C 1
ATOM 704 O O . LEU A 1 91 ? 18.630 2.438 -24.907 1.00 92.31 91 LEU A O 1
ATOM 708 N N . PRO A 1 92 ? 19.645 1.524 -26.691 1.00 92.94 92 PRO A N 1
ATOM 709 C CA . PRO A 1 92 ? 18.893 0.273 -26.605 1.00 92.94 92 PRO A CA 1
ATOM 710 C C . PRO A 1 92 ? 18.999 -0.421 -25.246 1.00 92.94 92 PRO A C 1
ATOM 712 O O . PRO A 1 92 ? 17.988 -0.825 -24.672 1.00 92.94 92 PRO A O 1
ATOM 715 N N . SER A 1 93 ? 20.214 -0.547 -24.703 1.00 93.69 93 SER A N 1
ATOM 716 C CA . SER A 1 93 ? 20.427 -1.238 -23.427 1.00 93.69 93 SER A CA 1
ATOM 717 C C . SER A 1 93 ? 19.854 -0.448 -22.251 1.00 93.69 93 SER A C 1
ATOM 719 O O . SER A 1 93 ? 19.304 -1.052 -21.330 1.00 93.69 93 SER A O 1
ATOM 721 N N . LYS A 1 94 ? 19.903 0.889 -22.311 1.00 95.44 94 LYS A N 1
ATOM 722 C CA . LYS A 1 94 ? 19.256 1.785 -21.344 1.00 95.44 94 LYS A CA 1
ATOM 723 C C . LYS A 1 94 ? 17.738 1.614 -21.320 1.00 95.44 94 LYS A C 1
ATOM 725 O O . LYS A 1 94 ? 17.186 1.382 -20.253 1.00 95.44 94 LYS A O 1
ATOM 730 N N . ILE A 1 95 ? 17.076 1.605 -22.478 1.00 95.06 95 ILE A N 1
ATOM 731 C CA . ILE A 1 95 ? 15.616 1.417 -22.557 1.00 95.06 95 ILE A CA 1
ATOM 732 C C . ILE A 1 95 ? 15.198 0.013 -22.085 1.00 95.06 95 ILE A C 1
ATOM 734 O O . ILE A 1 95 ? 14.190 -0.141 -21.392 1.00 95.06 95 ILE A O 1
ATOM 738 N N . VAL A 1 96 ? 15.986 -1.024 -22.401 1.00 95.69 96 VAL A N 1
ATOM 739 C CA . VAL A 1 96 ? 15.777 -2.374 -21.843 1.00 95.69 96 VAL A CA 1
ATOM 740 C C . VAL A 1 96 ? 15.880 -2.352 -20.314 1.00 95.69 96 VAL A C 1
ATOM 742 O O . VAL A 1 96 ? 15.096 -3.013 -19.629 1.00 95.69 96 VAL A O 1
ATOM 745 N N . GLN A 1 97 ? 16.828 -1.596 -19.757 1.00 97.31 97 GLN A N 1
ATOM 746 C CA . GLN A 1 97 ? 16.962 -1.448 -18.312 1.00 97.31 97 GLN A CA 1
ATOM 747 C C . GLN A 1 97 ? 15.796 -0.659 -17.698 1.00 97.31 97 GLN A C 1
ATOM 749 O O . GLN A 1 97 ? 15.277 -1.081 -16.667 1.00 97.31 97 GLN A O 1
ATOM 754 N N . ASP A 1 98 ? 15.316 0.400 -18.351 1.00 97.38 98 ASP A N 1
ATOM 755 C CA . ASP A 1 98 ? 14.141 1.160 -17.906 1.00 97.38 98 ASP A CA 1
ATOM 756 C C . ASP A 1 98 ? 12.899 0.258 -17.814 1.00 97.38 98 ASP A C 1
ATOM 758 O O . ASP A 1 98 ? 12.152 0.302 -16.832 1.00 97.38 98 ASP A O 1
ATOM 762 N N . GLN A 1 99 ? 12.707 -0.637 -18.791 1.00 96.69 99 GLN A N 1
ATOM 763 C CA . GLN A 1 99 ? 11.631 -1.630 -18.749 1.00 96.69 99 GLN A CA 1
ATOM 764 C C . GLN A 1 99 ? 11.783 -2.597 -17.563 1.00 96.69 99 GLN A C 1
ATOM 766 O O . GLN A 1 99 ? 10.795 -2.919 -16.894 1.00 96.69 99 GLN A O 1
ATOM 771 N N . LYS A 1 100 ? 13.007 -3.063 -17.278 1.00 97.81 100 LYS A N 1
ATOM 772 C CA . LYS A 1 100 ? 13.283 -3.922 -16.114 1.00 97.81 100 LYS A CA 1
ATOM 773 C C . LYS A 1 100 ? 12.983 -3.199 -14.801 1.00 97.81 100 LYS A C 1
ATOM 775 O O . LYS A 1 100 ? 12.337 -3.793 -13.938 1.00 97.81 100 LYS A O 1
ATOM 780 N N . ASN A 1 101 ? 13.380 -1.933 -14.671 1.00 97.75 101 ASN A N 1
ATOM 781 C CA . ASN A 1 101 ? 13.095 -1.116 -13.490 1.00 97.75 101 ASN A CA 1
ATOM 782 C C . ASN A 1 101 ? 11.580 -0.939 -13.301 1.00 97.75 101 ASN A C 1
ATOM 784 O O . ASN A 1 101 ? 11.051 -1.202 -12.222 1.00 97.75 101 ASN A O 1
ATOM 788 N N . ALA A 1 102 ? 10.849 -0.606 -14.369 1.00 96.69 102 ALA A N 1
ATOM 789 C CA . ALA A 1 102 ? 9.394 -0.467 -14.320 1.00 96.69 102 ALA A CA 1
ATOM 790 C C . ALA A 1 102 ? 8.692 -1.765 -13.873 1.00 96.69 102 ALA A C 1
ATOM 792 O O . ALA A 1 102 ? 7.776 -1.734 -13.046 1.00 96.69 102 ALA A O 1
ATOM 793 N N . ARG A 1 103 ? 9.144 -2.925 -14.365 1.00 97.88 103 ARG A N 1
ATOM 794 C CA . ARG A 1 103 ? 8.632 -4.231 -13.921 1.00 97.88 103 ARG A CA 1
ATOM 795 C C . ARG A 1 103 ? 8.976 -4.534 -12.467 1.00 97.88 103 ARG A C 1
ATOM 797 O O . ARG A 1 103 ? 8.132 -5.080 -11.761 1.00 97.88 103 ARG A O 1
ATOM 804 N N . ALA A 1 104 ? 10.166 -4.163 -12.001 1.00 98.06 104 ALA A N 1
ATOM 805 C CA . ALA A 1 104 ? 10.531 -4.311 -10.595 1.00 98.06 104 ALA A CA 1
ATOM 806 C C . ALA A 1 104 ? 9.581 -3.507 -9.689 1.00 98.06 104 ALA A C 1
ATOM 808 O O . ALA A 1 104 ? 9.041 -4.064 -8.735 1.00 98.06 104 ALA A O 1
ATOM 809 N N . HIS A 1 105 ? 9.258 -2.259 -10.046 1.00 97.00 105 HIS A N 1
ATOM 810 C CA . HIS A 1 105 ? 8.266 -1.451 -9.317 1.00 97.00 105 HIS A CA 1
ATOM 811 C C . HIS A 1 105 ? 6.874 -2.086 -9.309 1.00 97.00 105 HIS A C 1
ATOM 813 O O . HIS A 1 105 ? 6.197 -2.098 -8.279 1.00 97.00 105 HIS A O 1
ATOM 819 N N . ALA A 1 106 ? 6.451 -2.665 -10.436 1.00 96.50 106 ALA A N 1
ATOM 820 C CA . ALA A 1 106 ? 5.187 -3.392 -10.540 1.00 96.50 106 ALA A CA 1
ATOM 821 C C . ALA A 1 106 ? 5.136 -4.626 -9.616 1.00 96.50 106 ALA A C 1
ATOM 823 O O . ALA A 1 106 ? 4.084 -4.916 -9.034 1.00 96.50 106 ALA A O 1
ATOM 824 N N . VAL A 1 107 ? 6.260 -5.331 -9.449 1.00 97.94 107 VAL A N 1
ATOM 825 C CA . VAL A 1 107 ? 6.406 -6.451 -8.505 1.00 97.94 107 VAL A CA 1
ATOM 826 C C . VAL A 1 107 ? 6.384 -5.961 -7.056 1.00 97.94 107 VAL A C 1
ATOM 828 O O . VAL A 1 107 ? 5.670 -6.550 -6.239 1.00 97.94 107 VAL A O 1
ATOM 831 N N . THR A 1 108 ? 7.082 -4.869 -6.736 1.00 97.62 108 THR A N 1
ATOM 832 C CA . THR A 1 108 ? 7.054 -4.239 -5.404 1.00 97.62 108 THR A CA 1
ATOM 833 C C . THR A 1 108 ? 5.632 -3.843 -5.012 1.00 97.62 108 THR A C 1
ATOM 835 O O . THR A 1 108 ? 5.170 -4.189 -3.923 1.00 97.62 108 THR A O 1
ATOM 838 N N . TRP A 1 109 ? 4.880 -3.216 -5.926 1.00 96.94 109 TRP A N 1
ATOM 839 C CA . TRP A 1 109 ? 3.453 -2.958 -5.723 1.00 96.94 109 TRP A CA 1
ATOM 840 C C . TRP A 1 109 ? 2.688 -4.244 -5.387 1.00 96.94 109 TRP A C 1
ATOM 842 O O . TRP A 1 109 ? 1.995 -4.309 -4.371 1.00 96.94 109 TRP A O 1
ATOM 852 N N . ASN A 1 110 ? 2.823 -5.281 -6.219 1.00 96.44 110 ASN A N 1
ATOM 853 C CA . ASN A 1 110 ? 2.023 -6.499 -6.100 1.00 96.44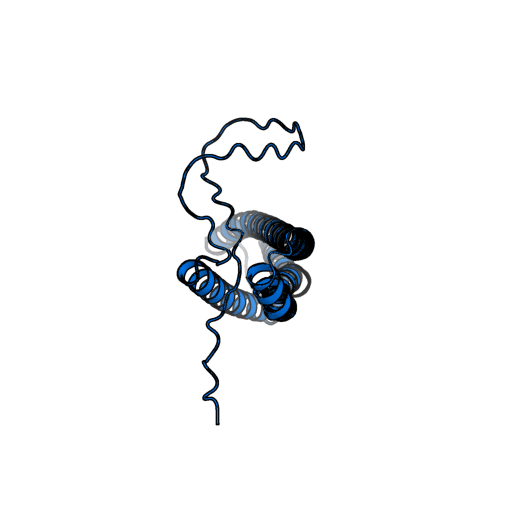 110 ASN A CA 1
ATOM 854 C C . ASN A 1 110 ? 2.290 -7.308 -4.834 1.00 96.44 110 ASN A C 1
ATOM 856 O O . ASN A 1 110 ? 1.365 -7.953 -4.339 1.00 96.44 110 ASN A O 1
ATOM 860 N N . THR A 1 111 ? 3.530 -7.307 -4.354 1.00 96.06 111 THR A N 1
ATOM 861 C CA . THR A 1 111 ? 3.985 -8.212 -3.292 1.00 96.06 111 THR A CA 1
ATOM 862 C C . THR A 1 111 ? 4.110 -7.535 -1.932 1.00 96.06 111 THR A C 1
ATOM 864 O O . THR A 1 111 ? 3.941 -8.208 -0.918 1.00 96.06 111 THR A O 1
ATOM 867 N N . GLN A 1 112 ? 4.352 -6.221 -1.894 1.00 95.81 112 GLN A N 1
ATOM 868 C CA . GLN A 1 112 ? 4.614 -5.485 -0.653 1.00 95.81 112 GLN A CA 1
ATOM 869 C C . GLN A 1 112 ? 3.537 -4.430 -0.399 1.00 95.81 112 GLN A C 1
ATOM 871 O O . GLN A 1 112 ? 2.705 -4.592 0.495 1.00 95.81 112 GLN A O 1
ATOM 876 N N . VAL A 1 113 ? 3.477 -3.385 -1.229 1.00 94.88 113 VAL A N 1
ATOM 877 C CA . VAL A 1 113 ? 2.625 -2.212 -0.959 1.00 94.88 113 VAL A CA 1
ATOM 878 C C . VAL A 1 113 ? 1.139 -2.572 -0.962 1.00 94.88 113 VAL A C 1
ATOM 880 O O . VAL A 1 113 ? 0.394 -2.164 -0.071 1.00 94.88 113 VAL A O 1
ATOM 883 N N . LYS A 1 114 ? 0.695 -3.399 -1.917 1.00 93.62 114 LYS A N 1
ATOM 884 C CA . LYS A 1 114 ? -0.693 -3.879 -1.969 1.00 93.62 114 LYS A CA 1
ATOM 885 C C . LYS A 1 114 ? -1.064 -4.686 -0.726 1.00 93.62 114 LYS A C 1
ATOM 887 O O . LYS A 1 114 ? -2.174 -4.541 -0.221 1.00 93.62 114 LYS A O 1
ATOM 892 N N . LYS A 1 115 ? -0.144 -5.506 -0.211 1.00 96.00 115 LYS A N 1
ATOM 893 C CA . LYS A 1 115 ? -0.359 -6.249 1.034 1.00 96.00 115 LYS A CA 1
ATOM 894 C C . LYS A 1 115 ? -0.504 -5.290 2.218 1.00 96.00 115 LYS A C 1
ATOM 896 O O . LYS A 1 115 ? -1.485 -5.394 2.942 1.00 96.00 115 LYS A O 1
ATOM 901 N N . GLN A 1 116 ? 0.394 -4.315 2.361 1.00 92.38 116 GLN A N 1
ATOM 902 C CA . GLN A 1 116 ? 0.323 -3.317 3.435 1.00 92.38 116 GLN A CA 1
ATOM 903 C C . GLN A 1 116 ? -0.976 -2.491 3.390 1.00 92.38 116 GLN A C 1
ATOM 905 O O . GLN A 1 116 ? -1.525 -2.131 4.437 1.00 92.38 116 GLN A O 1
ATOM 910 N N . LEU A 1 117 ? -1.498 -2.212 2.190 1.00 89.25 117 LEU A N 1
ATOM 911 C CA . LEU A 1 117 ? -2.801 -1.572 2.012 1.00 89.25 117 LEU A CA 1
ATOM 912 C C . LEU A 1 117 ? -3.927 -2.463 2.550 1.00 89.25 117 LEU A C 1
ATOM 914 O O . LEU A 1 117 ? -4.725 -2.006 3.364 1.00 89.25 117 LEU A O 1
ATOM 918 N N . LEU A 1 118 ? -3.973 -3.730 2.134 1.00 90.56 118 LEU A N 1
ATOM 919 C CA . LEU A 1 118 ? -4.989 -4.685 2.588 1.00 90.56 118 LEU A CA 1
ATOM 920 C C . LEU A 1 118 ? -4.922 -4.934 4.100 1.00 90.56 118 LEU A C 1
ATOM 922 O O . LEU A 1 118 ? -5.963 -4.970 4.751 1.00 90.56 118 LEU A O 1
ATOM 926 N N . ASP A 1 119 ? -3.720 -5.045 4.665 1.00 90.38 119 ASP A N 1
ATOM 927 C CA . ASP A 1 119 ? -3.512 -5.232 6.104 1.00 90.38 119 ASP A CA 1
ATOM 928 C C . ASP A 1 119 ? -4.025 -4.000 6.884 1.00 90.38 119 ASP A C 1
ATOM 930 O O . ASP A 1 119 ? -4.726 -4.137 7.885 1.00 90.38 119 ASP A O 1
ATOM 934 N N . THR A 1 120 ? -3.776 -2.783 6.381 1.00 83.88 120 THR A N 1
ATOM 935 C CA . THR A 1 120 ? -4.322 -1.541 6.968 1.00 83.88 120 THR A CA 1
ATOM 936 C C . THR A 1 120 ? -5.852 -1.501 6.920 1.00 83.88 120 THR A C 1
ATOM 938 O O . THR A 1 120 ? -6.487 -1.136 7.907 1.00 83.88 120 THR A O 1
ATOM 941 N N . LEU A 1 121 ? -6.458 -1.891 5.793 1.00 84.25 121 LEU A N 1
ATOM 942 C CA . LEU A 1 121 ? -7.917 -1.945 5.646 1.00 84.25 121 LEU A CA 1
ATOM 943 C C . LEU A 1 121 ? -8.544 -3.011 6.555 1.00 84.25 121 LEU A C 1
ATOM 945 O O . LEU A 1 121 ? -9.600 -2.780 7.140 1.00 84.25 121 LEU A O 1
ATOM 949 N N . THR A 1 122 ? -7.872 -4.150 6.714 1.00 85.88 122 THR A N 1
ATOM 950 C CA . THR A 1 122 ? -8.293 -5.224 7.623 1.00 85.88 122 THR A CA 1
ATOM 951 C C . THR A 1 122 ? -8.287 -4.740 9.072 1.00 85.88 122 THR A C 1
ATOM 953 O O . THR A 1 122 ? -9.253 -4.983 9.788 1.00 85.88 122 THR A O 1
ATOM 956 N N . GLY A 1 123 ? -7.289 -3.948 9.476 1.00 84.38 123 GLY A N 1
ATOM 957 C CA . GLY A 1 123 ? -7.248 -3.339 10.811 1.00 84.38 123 GLY A CA 1
ATOM 958 C C . GLY A 1 123 ? -8.452 -2.438 11.131 1.00 84.38 123 GLY A C 1
ATOM 959 O O . GLY A 1 123 ? -8.883 -2.363 12.282 1.00 84.38 123 GLY A O 1
ATOM 960 N N . ILE A 1 124 ? -9.059 -1.788 10.127 1.00 83.00 124 ILE A N 1
ATOM 961 C CA . ILE A 1 124 ? -10.305 -1.020 10.314 1.00 83.00 124 ILE A CA 1
ATOM 962 C C . ILE A 1 124 ? -11.463 -1.965 10.671 1.00 83.00 124 ILE A C 1
ATOM 964 O O . ILE A 1 124 ? -12.214 -1.681 11.601 1.00 83.00 124 ILE A O 1
ATOM 968 N N . ILE A 1 125 ? -11.579 -3.096 9.970 1.00 82.19 125 ILE A N 1
ATOM 969 C CA . ILE A 1 125 ? -12.624 -4.109 10.197 1.00 82.19 125 ILE A CA 1
ATOM 970 C C . ILE A 1 125 ? -12.437 -4.794 11.558 1.00 82.19 125 ILE A C 1
ATOM 972 O O . ILE A 1 125 ? -13.394 -4.977 12.309 1.00 82.19 125 ILE A O 1
ATOM 976 N N . GLU A 1 126 ? -11.200 -5.155 11.901 1.00 86.69 126 GLU A N 1
ATOM 977 C CA . GLU A 1 126 ? -10.869 -5.763 13.194 1.00 86.69 126 GLU A CA 1
ATOM 978 C C . GLU A 1 126 ? -11.172 -4.814 14.354 1.00 86.69 126 GLU A C 1
ATOM 980 O O . GLU A 1 126 ? -11.670 -5.236 15.400 1.00 86.69 126 GLU A O 1
ATOM 985 N N . TYR A 1 127 ? -10.905 -3.521 14.167 1.00 85.06 127 TYR A N 1
ATOM 986 C CA . TYR A 1 127 ? -11.245 -2.510 15.154 1.00 85.06 127 TYR A CA 1
ATOM 987 C C . TYR A 1 127 ? -12.759 -2.357 15.332 1.00 85.06 127 TYR A C 1
ATOM 989 O O . TYR A 1 127 ? -13.218 -2.311 16.470 1.00 85.06 127 TYR A O 1
ATOM 997 N N . ASP A 1 128 ? -13.526 -2.311 14.241 1.00 81.75 128 ASP A N 1
ATOM 998 C CA . ASP A 1 128 ? -14.993 -2.259 14.281 1.00 81.75 128 ASP A CA 1
ATOM 999 C C . ASP A 1 128 ? -15.564 -3.475 15.028 1.00 81.75 128 ASP A C 1
ATOM 1001 O O . ASP A 1 128 ? -16.301 -3.325 15.998 1.00 81.75 128 ASP A O 1
ATOM 1005 N N . THR A 1 129 ? -15.069 -4.675 14.708 1.00 84.38 129 THR A N 1
ATOM 1006 C CA . THR A 1 129 ? -15.418 -5.915 15.423 1.00 84.38 129 THR A CA 1
ATOM 1007 C C . THR A 1 129 ? -15.079 -5.824 16.914 1.00 84.38 129 THR A C 1
ATOM 1009 O O . THR A 1 129 ? -15.850 -6.253 17.775 1.00 84.38 129 THR A O 1
ATOM 1012 N N . LYS A 1 130 ? -13.912 -5.262 17.261 1.00 86.19 130 LYS A N 1
ATOM 1013 C CA . LYS A 1 130 ? -13.535 -5.035 18.661 1.00 86.19 130 LYS A CA 1
ATOM 1014 C C . LYS A 1 130 ? -14.517 -4.074 19.327 1.00 86.19 130 LYS A C 1
ATOM 1016 O O . LYS A 1 130 ? -14.985 -4.374 20.418 1.00 86.19 130 LYS A O 1
ATOM 1021 N N . PHE A 1 131 ? -14.850 -2.957 18.690 1.00 84.56 131 PHE A N 1
ATOM 1022 C CA . PHE A 1 131 ? -15.806 -1.992 19.221 1.00 84.56 131 PHE A CA 1
ATOM 1023 C C . PHE A 1 131 ? -17.182 -2.623 19.469 1.00 84.56 131 PHE A C 1
ATOM 1025 O O . PHE A 1 131 ? -17.714 -2.479 20.570 1.00 84.56 131 PHE A O 1
ATOM 1032 N N . GLU A 1 132 ? -17.711 -3.386 18.510 1.00 82.56 132 GLU A N 1
ATOM 1033 C CA . GLU A 1 132 ? -18.977 -4.116 18.655 1.00 82.56 132 GLU A CA 1
ATOM 1034 C C . GLU A 1 132 ? -18.961 -5.061 19.865 1.00 82.56 132 GLU A C 1
ATOM 1036 O O . GLU A 1 132 ? -19.895 -5.051 20.667 1.00 82.56 132 GLU A O 1
ATOM 1041 N N . ASN A 1 133 ? -17.869 -5.806 20.066 1.00 88.06 133 ASN A N 1
ATOM 1042 C CA . ASN A 1 133 ? -17.727 -6.718 21.204 1.00 88.06 133 ASN A CA 1
ATOM 1043 C C . ASN A 1 133 ? -17.706 -6.002 22.566 1.00 88.06 133 ASN A C 1
ATOM 1045 O O . ASN A 1 133 ? -18.163 -6.564 23.558 1.00 88.06 133 ASN A O 1
ATOM 1049 N N . TYR A 1 134 ? -17.175 -4.776 22.639 1.00 84.38 134 TYR A N 1
ATOM 1050 C CA . TYR A 1 134 ? -17.174 -3.985 23.877 1.00 84.38 134 TYR A CA 1
ATOM 1051 C C . TYR A 1 134 ? -18.468 -3.187 24.078 1.00 84.38 134 TYR A C 1
ATOM 1053 O O . TYR A 1 134 ? -18.698 -2.698 25.184 1.00 84.38 134 TYR A O 1
ATOM 1061 N N . TYR A 1 135 ? -19.311 -3.040 23.053 1.00 81.00 135 TYR A N 1
ATOM 1062 C CA . TYR A 1 135 ? -20.446 -2.119 23.080 1.00 81.00 135 TYR A CA 1
ATOM 1063 C C . TYR A 1 135 ? -21.409 -2.395 24.241 1.00 81.00 135 TYR A C 1
ATOM 1065 O O . TYR A 1 135 ? -21.684 -1.496 25.037 1.00 81.00 135 TYR A O 1
ATOM 1073 N N . GLU A 1 136 ? -21.878 -3.637 24.388 1.00 85.12 136 GLU A N 1
ATOM 1074 C CA . GLU A 1 136 ? -22.813 -4.002 25.462 1.00 85.12 136 GLU A CA 1
ATOM 1075 C C . GLU A 1 136 ? -22.186 -3.815 26.850 1.00 85.12 136 GLU A C 1
ATOM 1077 O O . GLU A 1 136 ? -22.814 -3.239 27.737 1.00 85.12 136 GLU A O 1
ATOM 1082 N N . THR A 1 137 ? -20.920 -4.205 27.021 1.00 85.62 137 THR A N 1
ATOM 1083 C CA . THR A 1 137 ? -20.178 -4.034 28.279 1.00 85.62 137 THR A CA 1
ATOM 1084 C C . THR A 1 137 ? -19.984 -2.561 28.647 1.00 85.62 137 THR A C 1
ATOM 1086 O O . THR A 1 137 ? -20.070 -2.196 29.820 1.00 85.62 137 THR A O 1
ATOM 1089 N N . LEU A 1 138 ? -19.741 -1.689 27.665 1.00 81.56 138 LEU A N 1
ATOM 1090 C CA . LEU A 1 138 ? -19.633 -0.248 27.893 1.00 81.56 138 LEU A CA 1
ATOM 1091 C C . LEU A 1 138 ? -20.989 0.360 28.275 1.00 81.56 138 LEU A C 1
ATOM 1093 O O . LEU A 1 138 ? -21.057 1.170 29.198 1.00 81.56 138 LEU A O 1
ATOM 1097 N N . VAL A 1 139 ? -22.074 -0.052 27.612 1.00 82.50 139 VAL A N 1
ATOM 1098 C CA . VAL A 1 139 ? -23.439 0.380 27.955 1.00 82.50 139 VAL A CA 1
ATOM 1099 C C . VAL A 1 139 ? -23.814 -0.068 29.369 1.00 82.50 139 VAL A C 1
ATOM 1101 O O . VAL A 1 139 ? -24.339 0.730 30.146 1.00 82.50 139 VAL A O 1
ATOM 1104 N N . GLU A 1 140 ? -23.510 -1.312 29.737 1.00 82.62 140 GLU A N 1
ATOM 1105 C CA . GLU A 1 140 ? -23.716 -1.818 31.094 1.00 82.62 140 GLU A CA 1
ATOM 1106 C C . GLU A 1 140 ? -22.905 -1.014 32.115 1.00 82.62 140 GLU A C 1
ATOM 1108 O O . GLU A 1 140 ? -23.471 -0.532 33.094 1.00 82.62 140 GLU A O 1
ATOM 1113 N N . GLY A 1 141 ? -21.617 -0.777 31.845 1.00 81.06 141 GLY A N 1
ATOM 1114 C CA . GLY A 1 141 ? -20.751 0.014 32.716 1.00 81.06 141 GLY A CA 1
ATOM 1115 C C . GLY A 1 141 ? -21.277 1.430 32.973 1.00 81.06 141 GLY A C 1
ATOM 1116 O O . GLY A 1 141 ? -21.186 1.916 34.100 1.00 81.06 141 GLY A O 1
ATOM 1117 N N . ILE A 1 142 ? -21.884 2.072 31.966 1.00 80.56 142 ILE A N 1
ATOM 1118 C CA . ILE A 1 142 ? -22.577 3.361 32.124 1.00 80.56 142 ILE A CA 1
ATOM 1119 C C . ILE A 1 142 ? -23.797 3.199 33.035 1.00 80.56 142 ILE A C 1
ATOM 1121 O O . ILE A 1 142 ? -23.939 3.938 34.009 1.00 80.56 142 ILE A O 1
ATOM 1125 N N . ASN A 1 143 ? -24.662 2.225 32.743 1.00 83.00 143 ASN A N 1
ATOM 1126 C CA . ASN A 1 143 ? -25.921 2.021 33.463 1.00 83.00 143 ASN A CA 1
ATOM 1127 C C . ASN A 1 143 ? -25.714 1.671 34.943 1.00 83.00 143 ASN A C 1
ATOM 1129 O O . ASN A 1 143 ? -26.517 2.068 35.785 1.00 83.00 143 ASN A O 1
ATOM 1133 N N . THR A 1 144 ? -24.647 0.940 35.269 1.00 90.12 144 THR A N 1
ATOM 1134 C CA . THR A 1 144 ? -24.330 0.524 36.641 1.00 90.12 144 THR A CA 1
ATOM 1135 C C . THR A 1 144 ? -23.345 1.461 37.346 1.00 90.12 144 THR A C 1
ATOM 1137 O O . THR A 1 144 ? -22.961 1.184 38.480 1.00 90.12 144 THR A O 1
ATOM 1140 N N . GLY A 1 145 ? -22.875 2.530 36.689 1.00 88.00 145 GLY A N 1
ATOM 1141 C CA . GLY A 1 145 ? -21.852 3.432 37.233 1.00 88.00 145 GLY A CA 1
ATOM 1142 C C . GLY A 1 145 ? -20.491 2.764 37.479 1.00 88.00 145 GLY A C 1
ATOM 1143 O O . GLY A 1 145 ? -19.730 3.202 38.341 1.00 88.00 145 GLY A O 1
ATOM 1144 N N . ASN A 1 146 ? -20.173 1.689 36.752 1.00 87.81 146 ASN A N 1
ATOM 1145 C CA . ASN A 1 146 ? -18.943 0.920 36.930 1.00 87.81 146 ASN A CA 1
ATOM 1146 C C . ASN A 1 146 ? -17.780 1.569 36.160 1.00 87.81 146 ASN A C 1
ATOM 1148 O O . ASN A 1 146 ? -17.452 1.191 35.031 1.00 87.81 146 ASN A O 1
ATOM 1152 N N . GLY A 1 147 ? -17.151 2.562 36.794 1.00 82.88 147 GLY A N 1
ATOM 1153 C CA . GLY A 1 147 ? -16.046 3.329 36.213 1.00 82.88 147 GLY A CA 1
ATOM 1154 C C . GLY A 1 147 ? -14.829 2.486 35.816 1.00 82.88 147 GLY A C 1
ATOM 1155 O O . GLY A 1 147 ? -14.195 2.784 34.804 1.00 82.88 147 GLY A O 1
ATOM 1156 N N . ASP A 1 148 ? -14.531 1.407 36.543 1.00 85.75 148 ASP A N 1
ATOM 1157 C CA . ASP A 1 148 ? -13.396 0.526 36.234 1.00 85.75 148 ASP A CA 1
ATOM 1158 C C . ASP A 1 148 ? -13.605 -0.231 34.917 1.00 85.75 148 ASP A C 1
ATOM 1160 O O . ASP A 1 148 ? -12.689 -0.330 34.095 1.00 85.75 148 ASP A O 1
ATOM 1164 N N . THR A 1 149 ? -14.831 -0.704 34.674 1.00 83.12 149 THR A N 1
ATOM 1165 C CA . THR A 1 149 ? -15.207 -1.366 33.414 1.00 83.12 149 THR A CA 1
ATOM 1166 C C . THR A 1 149 ? -15.106 -0.404 32.236 1.00 83.12 149 THR A C 1
ATOM 1168 O O . THR A 1 149 ? -14.532 -0.752 31.201 1.00 83.12 149 THR A O 1
ATOM 1171 N N . LEU A 1 150 ? -15.581 0.834 32.408 1.00 79.00 150 LEU A N 1
ATOM 1172 C CA . LEU A 1 150 ? -15.480 1.875 31.383 1.00 79.00 150 LEU A CA 1
ATOM 1173 C C . LEU A 1 150 ? -14.027 2.233 31.081 1.00 79.00 150 LEU A C 1
ATOM 1175 O O . LEU A 1 150 ? -13.624 2.245 29.918 1.00 79.00 150 LEU A O 1
ATOM 1179 N N . LYS A 1 151 ? -13.214 2.462 32.117 1.00 81.56 151 LYS A N 1
ATOM 1180 C CA . LYS A 1 151 ? -11.792 2.775 31.959 1.00 81.56 151 LYS A CA 1
ATOM 1181 C C . LYS A 1 151 ? -11.068 1.670 31.197 1.00 81.56 151 LYS A C 1
ATOM 1183 O O . LYS A 1 151 ? -10.315 1.970 30.271 1.00 81.56 151 LYS A O 1
ATOM 1188 N N . LYS A 1 152 ? -11.311 0.405 31.550 1.00 84.31 152 LYS A N 1
ATOM 1189 C CA . LYS A 1 152 ? -10.691 -0.736 30.873 1.00 84.31 152 LYS A CA 1
ATOM 1190 C C . LYS A 1 152 ? -11.121 -0.828 29.408 1.00 84.31 152 LYS A C 1
ATOM 1192 O O . LYS A 1 152 ? -10.257 -0.872 28.539 1.00 84.31 152 LYS A O 1
ATOM 1197 N N . GLY A 1 153 ? -12.425 -0.789 29.127 1.00 81.00 153 GLY A N 1
ATOM 1198 C CA . GLY A 1 153 ? -12.938 -0.891 27.759 1.00 81.00 153 GLY A CA 1
ATOM 1199 C C . GLY A 1 153 ? -12.426 0.227 26.847 1.00 81.00 153 GLY A C 1
ATOM 1200 O O . GLY A 1 153 ? -11.945 -0.043 25.749 1.00 81.00 153 GLY A O 1
ATOM 1201 N N . ILE A 1 154 ? -12.429 1.476 27.325 1.00 82.75 154 ILE A N 1
ATOM 1202 C CA . ILE A 1 154 ? -11.884 2.614 26.569 1.00 82.75 154 ILE A CA 1
ATOM 1203 C C . ILE A 1 154 ? -10.368 2.480 26.359 1.00 82.75 154 ILE A C 1
ATOM 1205 O O . ILE A 1 154 ? -9.893 2.730 25.253 1.00 82.75 154 ILE A O 1
ATOM 1209 N N . THR A 1 155 ? -9.612 2.032 27.368 1.00 82.62 155 THR A N 1
ATOM 1210 C CA . THR A 1 155 ? -8.159 1.793 27.236 1.00 82.62 155 THR A CA 1
ATOM 1211 C C . THR A 1 155 ? -7.862 0.724 26.180 1.00 82.62 155 THR A C 1
ATOM 1213 O O . THR A 1 155 ? -6.988 0.901 25.330 1.00 82.62 155 THR A O 1
ATOM 1216 N N . ASP A 1 156 ? -8.627 -0.368 26.176 1.00 83.19 156 ASP A N 1
ATOM 1217 C CA . ASP A 1 156 ? -8.459 -1.451 25.209 1.00 83.19 156 ASP A CA 1
ATOM 1218 C C . ASP A 1 156 ? -8.782 -0.984 23.779 1.00 83.19 156 ASP A C 1
ATOM 1220 O O . ASP A 1 156 ? -8.060 -1.320 22.830 1.00 83.19 156 ASP A O 1
ATOM 1224 N N . LEU A 1 157 ? -9.845 -0.193 23.604 1.00 82.62 157 LEU A N 1
ATOM 1225 C CA . LEU A 1 157 ? -10.184 0.421 22.318 1.00 82.62 157 LEU A CA 1
ATOM 1226 C C . LEU A 1 157 ? -9.101 1.409 21.870 1.00 82.62 157 LEU A C 1
ATOM 1228 O O . LEU A 1 157 ? -8.694 1.377 20.710 1.00 82.62 157 LEU A O 1
ATOM 1232 N N . GLN A 1 158 ? -8.554 2.219 22.776 1.00 82.25 158 GLN A N 1
ATOM 1233 C CA . GLN A 1 158 ? -7.446 3.123 22.468 1.00 82.25 158 GLN A CA 1
ATOM 1234 C C . GLN A 1 158 ? -6.215 2.370 21.942 1.00 82.25 158 GLN A C 1
ATOM 1236 O O . GLN A 1 158 ? -5.604 2.808 20.966 1.00 82.25 158 GLN A O 1
ATOM 1241 N N . GLY A 1 159 ? -5.888 1.206 22.512 1.00 81.56 159 GLY A N 1
ATOM 1242 C CA . GLY A 1 159 ? -4.819 0.348 21.992 1.00 81.56 159 GLY A CA 1
ATOM 1243 C C . GLY A 1 159 ? -5.069 -0.121 20.550 1.00 81.56 159 GLY A C 1
ATOM 1244 O O . GLY A 1 159 ? -4.150 -0.139 19.732 1.00 81.56 159 GLY A O 1
ATOM 1245 N N . GLY A 1 160 ? -6.324 -0.426 20.200 1.00 81.62 160 GLY A N 1
ATOM 1246 C CA . GLY A 1 160 ? -6.709 -0.754 18.820 1.00 81.62 160 GLY A CA 1
ATOM 1247 C C . GLY A 1 160 ? -6.515 0.424 17.857 1.00 81.62 160 GLY A C 1
ATOM 1248 O O . GLY A 1 160 ? -5.971 0.258 16.766 1.00 81.62 160 GLY A O 1
ATOM 1249 N N . ILE A 1 161 ? -6.874 1.636 18.292 1.00 81.75 161 ILE A N 1
ATOM 1250 C CA . ILE A 1 161 ? -6.659 2.865 17.514 1.00 81.75 161 ILE A CA 1
ATOM 1251 C C . ILE A 1 161 ? -5.164 3.091 17.258 1.00 81.75 161 ILE A C 1
ATOM 1253 O O . ILE A 1 161 ? -4.768 3.375 16.129 1.00 81.75 161 ILE A O 1
ATOM 1257 N N . GLN A 1 162 ? -4.323 2.943 18.284 1.00 82.50 162 GLN A N 1
ATOM 1258 C CA . GLN A 1 162 ? -2.869 3.104 18.162 1.00 82.50 162 GLN A CA 1
ATOM 1259 C C . GLN A 1 162 ? -2.257 2.097 17.181 1.00 82.50 162 GLN A C 1
ATOM 1261 O O . GLN A 1 162 ? -1.382 2.453 16.387 1.00 82.50 162 GLN A O 1
ATOM 1266 N N . GLN A 1 163 ? -2.744 0.854 17.179 1.00 82.56 163 GLN A N 1
ATOM 1267 C CA . GLN A 1 163 ? -2.304 -0.151 16.216 1.00 82.56 163 GLN A CA 1
ATOM 1268 C C . GLN A 1 163 ? -2.686 0.238 14.778 1.00 82.56 163 GLN A C 1
ATOM 1270 O O . GLN A 1 163 ? -1.841 0.173 13.884 1.00 82.56 163 GLN A O 1
ATOM 1275 N N . ASN A 1 164 ? -3.908 0.732 14.557 1.00 80.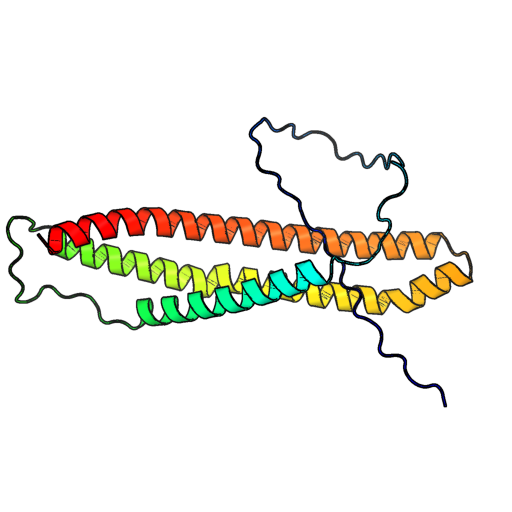69 164 ASN A N 1
ATOM 1276 C CA . ASN A 1 164 ? -4.338 1.218 13.243 1.00 80.69 164 ASN A CA 1
ATOM 1277 C C . ASN A 1 164 ? -3.545 2.449 12.778 1.00 80.69 164 ASN A C 1
ATOM 1279 O O . ASN A 1 164 ? -3.179 2.533 11.605 1.00 80.69 164 ASN A O 1
ATOM 1283 N N . GLN A 1 165 ? -3.200 3.367 13.688 1.00 79.88 165 GLN A N 1
ATOM 1284 C CA . GLN A 1 165 ? -2.306 4.492 13.382 1.00 79.88 165 GLN A CA 1
ATOM 1285 C C . GLN A 1 165 ? -0.931 4.012 12.908 1.00 79.88 165 GLN A C 1
ATOM 1287 O O . GLN A 1 165 ? -0.390 4.541 11.935 1.00 79.88 165 GLN A O 1
ATOM 1292 N N . LYS A 1 166 ? -0.367 2.996 13.572 1.00 83.94 166 LYS A N 1
ATOM 1293 C CA . LYS A 1 166 ? 0.921 2.408 13.193 1.00 83.94 166 LYS A CA 1
ATOM 1294 C C . LYS A 1 166 ? 0.860 1.790 11.796 1.00 83.94 166 LYS A C 1
ATOM 1296 O O . LYS A 1 166 ? 1.738 2.072 10.982 1.00 83.94 166 LYS A O 1
ATOM 1301 N N . SER A 1 167 ? -0.181 1.010 11.500 1.00 81.88 167 SER A N 1
ATOM 1302 C CA . SER A 1 167 ? -0.385 0.413 10.172 1.00 81.88 167 SER A CA 1
ATOM 1303 C C . SER A 1 167 ? -0.546 1.476 9.081 1.00 81.88 167 SER A C 1
ATOM 1305 O O . SER A 1 167 ? 0.102 1.392 8.040 1.00 81.88 167 SER A O 1
ATOM 1307 N N . ALA A 1 168 ? -1.333 2.526 9.338 1.00 82.88 168 ALA A N 1
ATOM 1308 C CA . ALA A 1 168 ? -1.519 3.631 8.398 1.00 82.88 168 ALA A CA 1
ATOM 1309 C C . ALA A 1 168 ? -0.218 4.414 8.140 1.00 82.88 168 ALA A C 1
ATOM 1311 O O . ALA A 1 168 ? 0.066 4.793 7.001 1.00 82.88 168 ALA A O 1
ATOM 1312 N N . LYS A 1 169 ? 0.601 4.634 9.178 1.00 84.06 169 LYS A N 1
ATOM 1313 C CA 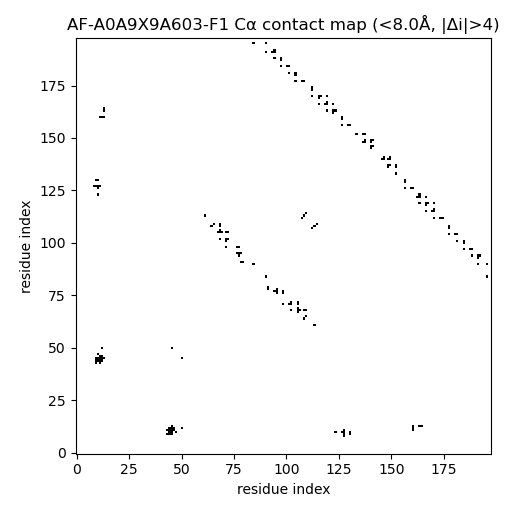. LYS A 1 169 ? 1.922 5.260 9.037 1.00 84.06 169 LYS A CA 1
ATOM 1314 C C . LYS A 1 169 ? 2.857 4.403 8.179 1.00 84.06 169 LYS A C 1
ATOM 1316 O O . LYS A 1 169 ? 3.456 4.940 7.252 1.00 84.06 169 LYS A O 1
ATOM 1321 N N . ALA A 1 170 ? 2.920 3.097 8.439 1.00 84.81 170 ALA A N 1
ATOM 1322 C CA . ALA A 1 170 ? 3.721 2.169 7.643 1.00 84.81 170 ALA A CA 1
ATOM 1323 C C . ALA A 1 170 ? 3.284 2.169 6.167 1.00 84.81 170 ALA A C 1
ATOM 1325 O O . ALA A 1 170 ? 4.113 2.325 5.277 1.00 84.81 170 ALA A O 1
ATOM 1326 N N . LEU A 1 171 ? 1.973 2.113 5.897 1.00 88.19 171 LEU A N 1
ATOM 1327 C CA . LEU A 1 171 ? 1.439 2.217 4.535 1.00 88.19 171 LEU A CA 1
ATOM 1328 C C . LEU A 1 171 ? 1.871 3.512 3.835 1.00 88.19 171 LEU A C 1
ATOM 1330 O O . LEU A 1 171 ? 2.26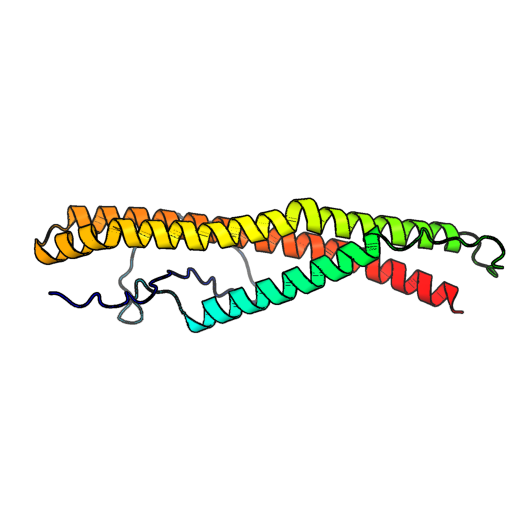0 3.490 2.667 1.00 88.19 171 LEU A O 1
ATOM 1334 N N . LYS A 1 172 ? 1.811 4.650 4.534 1.00 84.44 172 LYS A N 1
ATOM 1335 C CA . LYS A 1 172 ? 2.251 5.935 3.982 1.00 84.44 172 LYS A CA 1
ATOM 1336 C C . LYS A 1 172 ? 3.737 5.915 3.622 1.00 84.44 172 LYS A C 1
ATOM 1338 O O . LYS A 1 172 ? 4.106 6.439 2.573 1.00 84.44 172 LYS A O 1
ATOM 1343 N N . GLU A 1 173 ? 4.576 5.352 4.484 1.00 90.00 173 GLU A N 1
ATOM 1344 C CA . GLU A 1 173 ? 6.020 5.253 4.259 1.00 90.00 173 GLU A CA 1
ATOM 1345 C C . GLU A 1 173 ? 6.330 4.387 3.030 1.00 90.00 173 GLU A C 1
ATOM 1347 O O . GLU A 1 173 ? 7.034 4.853 2.134 1.00 90.00 173 GLU A O 1
ATOM 1352 N N . GLU A 1 174 ? 5.712 3.209 2.916 1.00 89.75 174 GLU A N 1
ATOM 1353 C CA . GLU A 1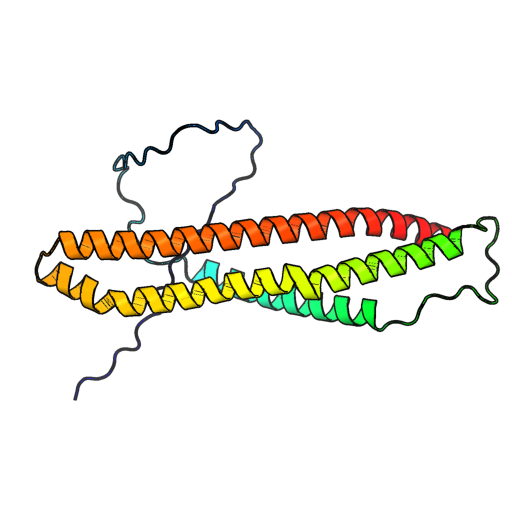 174 ? 5.825 2.314 1.752 1.00 89.75 174 GLU A CA 1
ATOM 1354 C C . GLU A 1 174 ? 5.391 2.996 0.442 1.00 89.75 174 GLU A C 1
ATOM 1356 O O . GLU A 1 174 ? 6.082 2.936 -0.579 1.00 89.75 174 GLU A O 1
ATOM 1361 N N . LEU A 1 175 ? 4.268 3.723 0.464 1.00 88.88 175 LEU A N 1
ATOM 1362 C CA . LEU A 1 175 ? 3.785 4.473 -0.700 1.00 88.88 175 LEU A CA 1
ATOM 1363 C C . LEU A 1 175 ? 4.746 5.595 -1.113 1.00 88.88 175 LEU A C 1
ATOM 1365 O O . LEU A 1 175 ? 4.954 5.815 -2.307 1.00 88.88 175 LEU A O 1
ATOM 1369 N N . ILE A 1 176 ? 5.330 6.315 -0.149 1.00 89.50 176 ILE A N 1
ATOM 1370 C CA . ILE A 1 176 ? 6.316 7.369 -0.425 1.00 89.50 176 ILE A CA 1
ATOM 1371 C C . ILE A 1 176 ? 7.586 6.767 -1.027 1.00 89.50 176 ILE A C 1
ATOM 1373 O O . ILE A 1 176 ? 8.107 7.318 -1.997 1.00 89.50 176 ILE A O 1
ATOM 1377 N N . GLN A 1 177 ? 8.066 5.646 -0.490 1.00 93.81 177 GLN A N 1
ATOM 1378 C CA . GLN A 1 177 ? 9.246 4.961 -1.013 1.00 93.81 177 GLN A CA 1
ATOM 1379 C C . GLN A 1 177 ? 9.028 4.503 -2.456 1.00 93.81 177 GLN A C 1
ATOM 1381 O O . GLN A 1 177 ? 9.819 4.862 -3.330 1.00 93.81 177 GLN A O 1
ATOM 1386 N N . LEU A 1 178 ? 7.914 3.814 -2.734 1.00 91.19 178 LEU A N 1
ATOM 1387 C CA . LEU A 1 178 ? 7.572 3.380 -4.090 1.00 91.19 178 LEU A CA 1
ATOM 1388 C C . LEU A 1 178 ? 7.437 4.573 -5.048 1.00 91.19 178 LEU A C 1
ATOM 1390 O O . LEU A 1 178 ? 7.984 4.552 -6.148 1.00 91.19 178 LEU A O 1
ATOM 1394 N N . LYS A 1 179 ? 6.752 5.644 -4.627 1.00 92.44 179 LYS A N 1
ATOM 1395 C CA . LYS A 1 179 ? 6.605 6.869 -5.427 1.00 92.44 179 LYS A CA 1
ATOM 1396 C C . LYS A 1 179 ? 7.959 7.487 -5.771 1.00 92.44 179 LYS A C 1
ATOM 1398 O O . LYS A 1 179 ? 8.151 7.919 -6.905 1.00 92.44 179 LYS A O 1
ATOM 1403 N N . ASN A 1 180 ? 8.865 7.585 -4.801 1.00 92.50 180 ASN A N 1
ATOM 1404 C CA . ASN A 1 180 ? 10.169 8.205 -5.010 1.00 92.50 180 ASN A CA 1
ATOM 1405 C C . ASN A 1 180 ? 11.023 7.374 -5.973 1.00 92.50 180 ASN A C 1
ATOM 1407 O O . ASN A 1 180 ? 11.569 7.945 -6.913 1.00 92.50 180 ASN A O 1
ATOM 1411 N N . ALA A 1 181 ? 11.050 6.048 -5.795 1.00 92.44 181 ALA A N 1
ATOM 1412 C CA . ALA A 1 181 ? 11.772 5.131 -6.674 1.00 92.44 181 ALA A CA 1
ATOM 1413 C C . ALA A 1 181 ? 11.249 5.194 -8.122 1.00 92.44 181 ALA A C 1
ATOM 1415 O O . ALA A 1 181 ? 12.021 5.395 -9.056 1.00 92.44 181 ALA A O 1
ATOM 1416 N N . ILE A 1 182 ? 9.924 5.147 -8.309 1.00 91.00 182 ILE A N 1
ATOM 1417 C CA . ILE A 1 182 ? 9.302 5.332 -9.630 1.00 91.00 182 ILE A CA 1
ATOM 1418 C C . ILE A 1 182 ? 9.634 6.717 -10.198 1.00 91.00 182 ILE A C 1
ATOM 1420 O O . ILE A 1 182 ? 9.932 6.851 -11.380 1.00 91.00 182 ILE A O 1
ATOM 1424 N N . GLY A 1 183 ? 9.561 7.767 -9.378 1.00 89.38 183 GLY A N 1
ATOM 1425 C CA . GLY A 1 183 ? 9.782 9.140 -9.823 1.00 89.38 183 GLY A CA 1
ATOM 1426 C C . GLY A 1 183 ? 11.202 9.398 -10.326 1.00 89.38 183 GLY A C 1
ATOM 1427 O O . GLY A 1 183 ? 11.387 10.227 -11.216 1.00 89.38 183 GLY A O 1
ATOM 1428 N N . GLU A 1 184 ? 12.206 8.729 -9.766 1.00 93.75 184 GLU A N 1
AT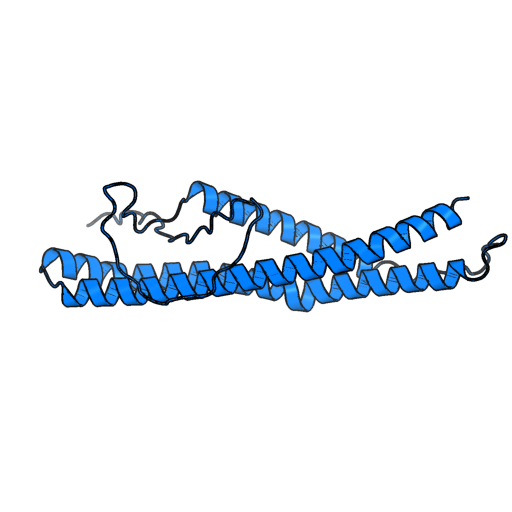OM 1429 C CA . GLU A 1 184 ? 13.581 8.775 -10.267 1.00 93.75 184 GLU A CA 1
ATOM 1430 C C . GLU A 1 184 ? 13.688 8.076 -11.629 1.00 93.75 184 GLU A C 1
ATOM 1432 O O . GLU A 1 184 ? 14.058 8.713 -12.618 1.00 93.75 184 GLU A O 1
ATOM 1437 N N . ASP A 1 185 ? 13.237 6.823 -11.713 1.00 92.06 185 ASP A N 1
ATOM 1438 C CA . ASP A 1 185 ? 13.326 6.023 -12.938 1.00 92.06 185 ASP A CA 1
ATOM 1439 C C . ASP A 1 185 ? 12.502 6.596 -14.100 1.00 92.06 185 ASP A C 1
ATOM 1441 O O . ASP A 1 185 ? 12.936 6.553 -15.247 1.00 92.06 185 ASP A O 1
ATOM 1445 N N . VAL A 1 186 ? 11.334 7.194 -13.837 1.00 92.50 186 VAL A N 1
ATOM 1446 C CA . VAL A 1 186 ? 10.498 7.801 -14.889 1.00 92.50 186 VAL A CA 1
ATOM 1447 C C . VAL A 1 186 ? 11.166 9.029 -15.512 1.00 92.50 186 VAL A C 1
ATOM 1449 O O . VAL A 1 186 ? 11.001 9.257 -16.710 1.00 92.50 186 VAL A O 1
ATOM 1452 N N . ARG A 1 187 ? 11.935 9.820 -14.750 1.00 92.25 187 ARG A N 1
ATOM 1453 C CA . ARG A 1 187 ? 12.681 10.965 -15.312 1.00 92.25 187 ARG A CA 1
ATOM 1454 C C . ARG A 1 187 ? 13.817 10.493 -16.214 1.00 92.25 187 ARG A C 1
ATOM 1456 O O . ARG A 1 187 ? 14.002 11.033 -17.307 1.00 92.25 187 ARG A O 1
ATOM 1463 N N . THR A 1 188 ? 14.536 9.465 -15.770 1.00 94.94 188 THR A N 1
ATOM 1464 C CA . THR A 1 188 ? 15.591 8.806 -16.547 1.00 94.94 188 THR A CA 1
ATOM 1465 C C . THR A 1 188 ? 15.025 8.212 -17.836 1.00 94.94 188 THR A C 1
ATOM 1467 O O . THR A 1 188 ? 15.472 8.571 -18.926 1.00 94.94 188 THR A O 1
ATOM 1470 N N . PHE A 1 189 ? 13.957 7.417 -17.735 1.00 93.81 189 PHE A N 1
ATOM 1471 C CA . PHE A 1 189 ? 13.278 6.836 -18.891 1.00 93.81 189 PHE A CA 1
ATOM 1472 C C . PHE A 1 189 ? 12.717 7.903 -19.840 1.00 93.81 189 PHE A C 1
ATOM 1474 O O . PHE A 1 189 ? 12.835 7.766 -21.055 1.00 93.81 189 PHE A O 1
ATOM 1481 N N . GLY A 1 190 ? 12.145 8.990 -19.310 1.00 91.19 190 GLY A N 1
ATOM 1482 C CA . GLY A 1 190 ? 11.678 10.125 -20.108 1.00 91.19 190 GLY A CA 1
ATOM 1483 C C . GLY A 1 190 ? 12.789 10.716 -20.978 1.00 91.19 190 GLY A C 1
ATOM 1484 O O . GLY A 1 190 ? 12.600 10.884 -22.179 1.00 91.19 190 GLY A O 1
ATOM 1485 N N . SER A 1 191 ? 13.976 10.909 -20.399 1.00 93.25 191 SER A N 1
ATOM 1486 C CA . SER A 1 191 ? 15.148 11.441 -21.108 1.00 93.25 191 SER A CA 1
ATOM 1487 C C . SER A 1 191 ? 15.652 10.479 -22.196 1.00 93.25 191 SER A C 1
ATOM 1489 O O . SER A 1 191 ? 15.976 10.889 -23.314 1.00 93.25 191 SER A O 1
ATOM 1491 N N . HIS A 1 192 ? 15.682 9.174 -21.903 1.00 92.06 192 HIS A N 1
ATOM 1492 C CA . HIS A 1 192 ? 16.039 8.152 -22.890 1.00 92.06 192 HIS A CA 1
ATOM 1493 C C . HIS A 1 192 ? 15.013 8.085 -24.031 1.00 92.06 192 HIS A C 1
ATOM 1495 O O . HIS A 1 192 ? 15.383 8.029 -25.203 1.00 92.06 192 HIS A O 1
ATOM 1501 N N . LYS A 1 193 ? 13.717 8.145 -23.711 1.00 89.50 193 LYS A N 1
ATOM 1502 C CA . LYS A 1 193 ? 12.633 8.138 -24.698 1.00 89.50 193 LYS A CA 1
ATOM 1503 C C . LYS A 1 193 ? 12.696 9.353 -25.627 1.00 89.50 193 LYS A C 1
ATOM 1505 O O . LYS A 1 193 ? 12.507 9.186 -26.827 1.00 89.50 193 LYS A O 1
ATOM 1510 N N . GLU A 1 194 ? 12.951 10.548 -25.102 1.00 90.88 194 GLU A N 1
ATOM 1511 C CA . GLU A 1 194 ? 13.108 11.764 -25.916 1.00 90.88 194 GLU A CA 1
ATOM 1512 C C . GLU A 1 194 ? 14.285 11.636 -26.891 1.00 90.88 194 GLU A C 1
ATOM 1514 O O . GLU A 1 194 ? 14.151 11.939 -28.076 1.00 90.88 194 GLU A O 1
ATOM 1519 N N . THR A 1 195 ? 15.406 11.081 -26.420 1.00 87.00 195 THR A N 1
ATOM 1520 C CA . THR A 1 195 ? 16.579 10.801 -27.263 1.00 87.00 195 THR A CA 1
ATOM 1521 C C . THR A 1 195 ? 16.265 9.774 -28.354 1.00 87.00 195 THR A C 1
ATOM 1523 O O . THR A 1 195 ? 16.743 9.906 -29.473 1.00 87.00 195 THR A O 1
ATOM 1526 N N . LEU A 1 196 ? 15.432 8.768 -28.062 1.00 83.94 196 LEU A N 1
ATOM 1527 C CA . LEU A 1 196 ? 15.011 7.758 -29.042 1.00 83.94 196 LEU A CA 1
ATOM 1528 C C . LEU A 1 196 ? 14.119 8.338 -30.153 1.00 83.94 196 LEU A C 1
ATOM 1530 O O . LEU A 1 196 ? 14.066 7.783 -31.246 1.00 83.94 196 LEU A O 1
ATOM 1534 N N . GLN A 1 197 ? 13.385 9.412 -29.859 1.00 77.75 197 GLN A N 1
ATOM 1535 C CA . GLN A 1 197 ? 12.458 10.066 -30.789 1.00 77.75 197 GLN A CA 1
ATOM 1536 C C . GLN A 1 197 ? 13.105 11.182 -31.625 1.00 77.75 197 GLN A C 1
ATOM 1538 O O . GLN A 1 197 ? 12.428 11.740 -32.490 1.00 77.75 197 GLN A O 1
ATOM 1543 N N . SER A 1 198 ? 14.367 11.515 -31.342 1.00 70.94 198 SER A N 1
ATOM 1544 C CA . SER A 1 198 ? 15.142 12.577 -31.998 1.00 70.94 198 SER A CA 1
ATOM 1545 C C . SER A 1 198 ? 15.862 12.068 -33.246 1.00 70.94 198 SER A C 1
ATOM 1547 O O . SER A 1 198 ? 15.900 12.825 -34.241 1.00 70.94 198 SER A O 1
#

Mean predicted aligned error: 11.55 Å

Radius of gyration: 25.11 Å; Cα contacts (8 Å, |Δi|>4): 108; chains: 1; bounding box: 66×32×74 Å

InterPro domains:
  IPR008414 Hemolysin BL-binding component [PF05791] (46-198)
  IPR052785 Enterotoxin complex component [PTHR38443] (2-198)